Protein AF-A0A7C5P2I5-F1 (afdb_monomer_lite)

Secondary structure (DSSP, 8-state):
------------------HHHHHHHHHHHTT--HHHHHHHHHHHHHHHHHHHS-GGGHHHHHHHSGGG-SHHHHHHHHHHHHH---HHHHHHHHHHHHHHHHHSHHHHHHHHHHHHHHHHHHHHHHHHHH---HHHHHHHHHT--SHHHHHHHHHHHGGG-SHHHHHHHHHHHHT--HHHHHHHHHHHHHHHHHHHHHHHHHHHHHHHHHHHHHHHHH-SSHHHHHHHHGGG--HHHHHHHHHHHHHHHHTT-HHHHHHHHHHHHHHHHHHHHHS-HHHHHHHHHHT-SSHHHHHHHHHH-GGG--HHHHHHHHHHHHHHHHTT-HHHHHHHHHHHHHHHHHHHHHHHHS---

Foldseek 3Di:
DDDDDDDDDDDDDDPDDDVVSVVQVVVVVVVQHPVNVVLLVVLVVLLVVLLPDDPVCLLVSLVVCLVSPAPSSLVSLVVVLVVDPDPVSSVVSVVSVVVSLVRHPRNVVVVVLVVLLVVLVVQVVVCVVVPDDLVSLLVQLVPQPDLSNLLSSCVVCLVSCDPVSLVVLVVVLVPDDDPSNVVSVVSSVSSVVSSVVVVVVVVVLLVLLVVLVVCCLVPPDNLVSCVVCVVVDDPSSVVVLVVVLVVCVVVVVVSSNVSSVVNVVSNVVVVLVPDDLLVNLLCVLLPDPDLVVSLVSLLVCLVSLDPSNLVVLQVVLVVCVVVVNNVSSVSSVVSSVSSVVSNVVVVVPDPDD

Sequence (353 aa):
MRAEVRKGYLFQPQSVLTLQGLIERVLETEGISKEDIESQREKMRLFEEFLSIPDEHLKPFVDEHDEQLDATFFQLASLALQSTRDPKAREAAASRLERAIEWSTFGQRLKAQEQELKAATESLQALSEKGLTREGLLELFLQAPNHERVVALVNLTRPALDYLFFQQLSERIDAAAGEEKQRLETLRGQILEVTQEIDRMQQARAAQAAALLRSLLEAPDLDEALRQAMPLIDDLFLGTLQANLQVAEERGNGEALERLRQIDQRLRAILRDSLPPGLRFVQQILEQEDPQAAEEILRAEPERIDDEVLNSLMATAQRLEDSGDKESAQRVRDLYKLALKLSMGAKMGQPKS

Structure (mmCIF, N/CA/C/O backbone):
data_AF-A0A7C5P2I5-F1
#
_entry.id   AF-A0A7C5P2I5-F1
#
loop_
_atom_site.group_PDB
_atom_site.id
_atom_site.type_symbol
_atom_site.label_atom_id
_atom_site.label_alt_id
_atom_site.label_comp_id
_atom_site.label_asym_id
_atom_site.label_entity_id
_atom_site.label_seq_id
_atom_site.pdbx_PDB_ins_code
_atom_site.Cartn_x
_atom_site.Cartn_y
_atom_site.Cartn_z
_atom_site.occupancy
_atom_site.B_iso_or_equiv
_atom_site.auth_seq_id
_atom_site.auth_comp_id
_atom_site.auth_asym_id
_atom_site.auth_atom_id
_atom_site.pdbx_PDB_model_num
ATOM 1 N N . MET A 1 1 ? -45.843 -52.784 -35.969 1.00 43.00 1 MET A N 1
ATOM 2 C CA . MET A 1 1 ? -44.969 -51.698 -36.457 1.00 43.00 1 MET A CA 1
ATOM 3 C C . MET A 1 1 ? -45.718 -50.386 -36.297 1.00 43.00 1 MET A C 1
ATOM 5 O O . MET A 1 1 ? -46.694 -50.172 -37.001 1.00 43.00 1 MET A O 1
ATOM 9 N N . ARG A 1 2 ? -45.358 -49.581 -35.292 1.00 41.41 2 ARG A N 1
ATOM 10 C CA . ARG A 1 2 ? -45.939 -48.251 -35.057 1.00 41.41 2 ARG A CA 1
ATOM 11 C C . ARG A 1 2 ? -44.884 -47.220 -35.437 1.00 41.41 2 ARG A C 1
ATOM 13 O O . ARG A 1 2 ? -43.758 -47.314 -34.963 1.00 41.41 2 ARG A O 1
ATOM 20 N N . ALA A 1 3 ? -45.259 -46.317 -36.335 1.00 42.59 3 ALA A N 1
ATOM 21 C CA . ALA A 1 3 ? -44.415 -45.246 -36.834 1.00 42.59 3 ALA A CA 1
ATOM 22 C C . ALA A 1 3 ? -44.102 -44.243 -35.713 1.00 42.59 3 ALA A C 1
ATOM 24 O O . ALA A 1 3 ? -45.004 -43.772 -35.019 1.00 42.59 3 ALA A O 1
ATOM 25 N N . GLU A 1 4 ? -42.817 -43.941 -35.548 1.00 45.41 4 GLU A N 1
ATOM 26 C CA . GLU A 1 4 ? -42.308 -42.850 -34.722 1.00 45.41 4 GLU A CA 1
ATOM 27 C C . GLU A 1 4 ? -42.778 -41.501 -35.274 1.00 45.41 4 GLU A C 1
ATOM 29 O O . GLU A 1 4 ? -42.463 -41.128 -36.403 1.00 45.41 4 GLU A O 1
ATOM 34 N N . VAL A 1 5 ? -43.490 -40.740 -34.446 1.00 43.47 5 VAL A N 1
ATOM 35 C CA . VAL A 1 5 ? -43.764 -39.320 -34.677 1.00 43.47 5 VAL A CA 1
ATOM 36 C C . VAL A 1 5 ? -42.763 -38.528 -33.842 1.00 43.47 5 VAL A C 1
ATOM 38 O O . VAL A 1 5 ? -42.894 -38.431 -32.621 1.00 43.47 5 VAL A O 1
ATOM 41 N N . ARG A 1 6 ? -41.741 -37.968 -34.497 1.00 49.59 6 ARG A N 1
ATOM 42 C CA . ARG A 1 6 ? -40.805 -37.022 -33.878 1.00 49.59 6 ARG A CA 1
ATOM 43 C C . ARG A 1 6 ? -41.535 -35.701 -33.631 1.00 49.59 6 ARG A C 1
ATOM 45 O O . ARG A 1 6 ? -41.927 -35.022 -34.576 1.00 49.59 6 ARG A O 1
ATOM 52 N N . LYS A 1 7 ? -41.722 -35.332 -32.362 1.00 47.75 7 LYS A N 1
ATOM 53 C CA . LYS A 1 7 ? -42.185 -33.996 -31.969 1.00 47.75 7 LYS A CA 1
ATOM 54 C C . LYS A 1 7 ? -41.018 -33.018 -32.106 1.00 47.75 7 LYS A C 1
ATOM 56 O O . LYS A 1 7 ? -40.112 -33.017 -31.280 1.00 47.75 7 LYS A O 1
ATOM 61 N N . GLY A 1 8 ? -41.042 -32.209 -33.163 1.00 40.44 8 GLY A N 1
ATOM 62 C CA . GLY A 1 8 ? -40.209 -31.017 -33.272 1.00 40.44 8 GLY A CA 1
ATOM 63 C C . GLY A 1 8 ? -40.672 -29.991 -32.244 1.00 40.44 8 GLY A C 1
ATOM 64 O O . GLY A 1 8 ? -41.728 -29.385 -32.406 1.00 40.44 8 GLY A O 1
ATOM 65 N N . TYR A 1 9 ? -39.900 -29.822 -31.174 1.00 46.50 9 TYR A N 1
ATOM 66 C CA . TYR A 1 9 ? -40.021 -28.645 -30.326 1.00 46.50 9 TYR A CA 1
ATOM 67 C C . TYR A 1 9 ? -39.473 -27.460 -31.119 1.00 46.50 9 TYR A C 1
ATOM 69 O O . TYR A 1 9 ? -38.280 -27.393 -31.413 1.00 46.50 9 TYR A O 1
ATOM 77 N N . LEU A 1 10 ? -40.382 -26.572 -31.527 1.00 45.16 10 LEU A N 1
ATOM 78 C CA . LEU A 1 10 ? -40.052 -25.272 -32.090 1.00 45.16 10 LEU A CA 1
ATOM 79 C C . LEU A 1 10 ? -39.129 -24.531 -31.116 1.00 45.16 10 LEU A C 1
ATOM 81 O O . LEU A 1 10 ? -39.545 -24.156 -30.022 1.00 45.16 10 LEU A O 1
ATOM 85 N N . PHE A 1 11 ? -37.896 -24.283 -31.548 1.00 43.84 11 PHE A N 1
ATOM 86 C CA . PHE A 1 11 ? -37.082 -23.203 -31.015 1.00 43.84 11 PHE A CA 1
ATOM 87 C C . PHE A 1 11 ? -37.790 -21.887 -31.348 1.00 43.84 11 PHE A C 1
ATOM 89 O O . PHE A 1 11 ? -37.860 -21.490 -32.510 1.00 43.84 11 PHE A O 1
ATOM 96 N N . GLN A 1 12 ? -38.342 -21.224 -30.333 1.00 39.41 12 GLN A N 1
ATOM 97 C CA . GLN A 1 12 ? -38.638 -19.800 -30.425 1.00 39.41 12 GLN A CA 1
ATOM 98 C C . GLN A 1 12 ? -37.292 -19.062 -30.392 1.00 39.41 12 GLN A C 1
ATOM 100 O O . GLN A 1 12 ? -36.570 -19.198 -29.402 1.00 39.41 12 GLN A O 1
ATOM 105 N N . PRO A 1 13 ? -36.904 -18.317 -31.439 1.00 38.50 13 PRO A N 1
ATOM 106 C CA . PRO A 1 13 ? -35.704 -17.502 -31.370 1.00 38.50 13 PRO A CA 1
ATOM 107 C C . PRO A 1 13 ? -35.957 -16.376 -30.365 1.00 38.50 13 PRO A C 1
ATOM 109 O O . PRO A 1 13 ? -36.788 -15.499 -30.604 1.00 38.50 13 PRO A O 1
ATOM 112 N N . GLN A 1 14 ? -35.262 -16.403 -29.226 1.00 38.09 14 GLN A N 1
ATOM 113 C CA . GLN A 1 14 ? -35.172 -15.219 -28.383 1.00 38.09 14 GLN A CA 1
ATOM 114 C C . GLN A 1 14 ? -34.444 -14.139 -29.185 1.00 38.09 14 GLN A C 1
ATOM 116 O O . GLN A 1 14 ? -33.288 -14.302 -29.574 1.00 38.09 14 GLN A O 1
ATOM 121 N N . SER A 1 15 ? -35.144 -13.045 -29.472 1.00 46.94 15 SER A N 1
ATOM 122 C CA . SER A 1 15 ? -34.560 -11.834 -30.030 1.00 46.94 15 SER A CA 1
ATOM 123 C C . SER A 1 15 ? -33.671 -11.187 -28.968 1.00 46.94 15 SER A C 1
ATOM 125 O O . SER A 1 15 ? -34.135 -10.373 -28.174 1.00 46.94 15 SER A O 1
ATOM 127 N N . VAL A 1 16 ? -32.401 -11.568 -28.911 1.00 41.62 16 VAL A N 1
ATOM 128 C CA . VAL A 1 16 ? -31.431 -10.929 -28.015 1.00 41.62 16 VAL A CA 1
ATOM 129 C C . VAL A 1 16 ? -30.160 -10.699 -28.799 1.00 41.62 16 VAL A C 1
ATOM 131 O O . VAL A 1 16 ? -29.316 -11.577 -28.880 1.00 41.62 16 VAL A O 1
ATOM 134 N N . LEU A 1 17 ? -30.087 -9.538 -29.441 1.00 41.38 17 LEU A N 1
ATOM 135 C CA . LEU A 1 17 ? -28.873 -8.941 -29.999 1.00 41.38 17 LEU A CA 1
ATOM 136 C C . LEU A 1 17 ? -29.181 -7.461 -30.273 1.00 41.38 17 LEU A C 1
ATOM 138 O O . LEU A 1 17 ? -29.177 -6.987 -31.405 1.00 41.38 17 LEU A O 1
ATOM 142 N N . THR A 1 18 ? -29.525 -6.725 -29.214 1.00 56.69 18 THR A N 1
ATOM 143 C CA . THR A 1 18 ? -29.326 -5.272 -29.229 1.00 56.69 18 THR A CA 1
ATOM 144 C C . THR A 1 18 ? -27.835 -5.014 -29.003 1.00 56.69 18 THR A C 1
ATOM 146 O O . THR A 1 18 ? -27.168 -5.788 -28.315 1.00 56.69 18 THR A O 1
ATOM 149 N N . LEU A 1 19 ? -27.293 -3.934 -29.573 1.00 47.72 19 LEU A N 1
ATOM 150 C CA . LEU A 1 19 ? -25.885 -3.545 -29.386 1.00 47.72 19 LEU A CA 1
ATOM 151 C C . LEU A 1 19 ? -25.515 -3.440 -27.890 1.00 47.72 19 LEU A C 1
ATOM 153 O O . LEU A 1 19 ? -24.403 -3.759 -27.488 1.00 47.72 19 LEU A O 1
ATOM 157 N N . GLN A 1 20 ? -26.496 -3.070 -27.066 1.00 45.62 20 GLN A N 1
ATOM 158 C CA . GLN A 1 20 ? -26.394 -2.984 -25.615 1.00 45.62 20 GLN A CA 1
ATOM 159 C C . GLN A 1 20 ? -26.183 -4.358 -24.950 1.00 45.62 20 GLN A C 1
ATOM 161 O O . GLN A 1 20 ? -25.278 -4.495 -24.135 1.00 45.62 20 GLN A O 1
ATOM 166 N N . GLY A 1 21 ? -26.896 -5.404 -25.388 1.00 48.56 21 GLY A N 1
ATOM 167 C CA . GLY A 1 21 ? -26.711 -6.773 -24.883 1.00 48.56 21 GLY A CA 1
ATOM 168 C C . GLY A 1 21 ? -25.378 -7.426 -25.278 1.00 48.56 21 GLY A C 1
ATOM 169 O O . GLY A 1 21 ? -24.937 -8.367 -24.621 1.00 48.56 21 GLY A O 1
ATOM 170 N N . LEU A 1 22 ? -24.721 -6.934 -26.336 1.00 51.97 22 LEU A N 1
ATOM 171 C CA . LEU A 1 22 ? -23.367 -7.356 -26.717 1.00 51.97 22 LEU A CA 1
ATOM 172 C C . LEU A 1 22 ? -22.294 -6.727 -25.825 1.00 51.97 22 LEU A C 1
ATOM 174 O O . LEU A 1 22 ? -21.389 -7.432 -25.394 1.00 51.97 22 LEU A O 1
ATOM 178 N N . ILE A 1 23 ? -22.415 -5.430 -25.527 1.00 54.94 23 ILE A N 1
ATOM 179 C CA . ILE A 1 23 ? -21.503 -4.710 -24.623 1.00 54.94 23 ILE A CA 1
ATOM 180 C C . ILE A 1 23 ? -21.586 -5.303 -23.212 1.00 54.94 23 ILE A C 1
ATOM 182 O O . ILE A 1 23 ? -20.568 -5.589 -22.596 1.00 54.94 23 ILE A O 1
ATOM 186 N N . GLU A 1 24 ? -22.803 -5.573 -22.744 1.00 52.38 24 GLU A N 1
ATOM 187 C CA . GLU A 1 24 ? -23.067 -6.214 -21.454 1.00 52.38 24 GLU A CA 1
ATOM 188 C C . GLU A 1 24 ? -22.355 -7.564 -21.299 1.00 52.38 24 GLU A C 1
ATOM 190 O O . GLU A 1 24 ? -21.766 -7.843 -20.261 1.00 52.38 24 GLU A O 1
ATOM 195 N N . ARG A 1 25 ? -22.353 -8.387 -22.351 1.00 52.62 25 ARG A N 1
ATOM 196 C CA . ARG A 1 25 ? -21.773 -9.733 -22.304 1.00 52.62 25 ARG A CA 1
ATOM 197 C C . ARG A 1 25 ? -20.244 -9.737 -22.357 1.00 52.62 25 ARG A C 1
ATOM 199 O O . ARG A 1 25 ? -19.641 -10.681 -21.863 1.00 52.62 25 ARG A O 1
ATOM 206 N N . VAL A 1 26 ? -19.640 -8.701 -22.946 1.00 55.09 26 VAL A N 1
ATOM 207 C CA . VAL A 1 26 ? -18.182 -8.478 -22.946 1.00 55.09 26 VAL A CA 1
ATOM 208 C C . VAL A 1 26 ? -17.710 -7.994 -21.571 1.00 55.09 26 VAL A C 1
ATOM 210 O O . VAL A 1 26 ? -16.698 -8.475 -21.068 1.00 55.09 26 VAL A O 1
ATOM 213 N N . LEU A 1 27 ? -18.475 -7.114 -20.923 1.00 51.56 27 LEU A N 1
ATOM 214 C CA . LEU A 1 27 ? -18.144 -6.585 -19.596 1.00 51.56 27 LEU A CA 1
ATOM 215 C C . LEU A 1 27 ? -18.337 -7.635 -18.485 1.00 51.56 27 LEU A C 1
ATOM 217 O O . LEU A 1 27 ? -17.504 -7.730 -17.586 1.00 51.56 27 LEU A O 1
ATOM 221 N N . GLU A 1 28 ? -19.345 -8.511 -18.603 1.00 52.81 28 GLU A N 1
ATOM 222 C CA . GLU A 1 28 ? -19.518 -9.673 -17.713 1.00 52.81 28 GLU A CA 1
ATOM 223 C C . GLU A 1 28 ? -18.329 -10.650 -17.797 1.00 52.81 28 GLU A C 1
ATOM 225 O O . GLU A 1 28 ? -17.911 -11.204 -16.780 1.00 52.81 28 GLU A O 1
ATOM 230 N N . THR A 1 29 ? -17.739 -10.845 -18.985 1.00 52.16 29 THR A N 1
ATOM 231 C CA . THR A 1 29 ? -16.517 -11.658 -19.147 1.00 52.16 29 THR A CA 1
ATOM 232 C C . THR A 1 29 ? -15.261 -11.016 -18.553 1.00 52.16 29 THR A C 1
ATOM 234 O O . THR A 1 29 ? -14.304 -11.734 -18.273 1.00 52.16 29 THR A O 1
ATOM 237 N N . GLU A 1 30 ? -15.274 -9.706 -18.309 1.00 50.69 30 GLU A N 1
ATOM 238 C CA . GLU A 1 30 ? -14.219 -8.960 -17.606 1.00 50.69 30 GLU A CA 1
ATOM 239 C C . GLU A 1 30 ? -14.512 -8.811 -16.098 1.00 50.69 30 GLU A C 1
ATOM 241 O O . GLU A 1 30 ? -13.748 -8.177 -15.372 1.00 50.69 30 GLU A O 1
ATOM 246 N N . GLY A 1 31 ? -15.591 -9.437 -15.606 1.00 52.75 31 GLY A N 1
ATOM 247 C CA . GLY A 1 31 ? -15.967 -9.450 -14.190 1.00 52.75 31 GLY A CA 1
ATOM 248 C C . GLY A 1 31 ? -16.761 -8.228 -13.719 1.00 52.75 31 GLY A C 1
ATOM 249 O O . GLY A 1 31 ? -16.934 -8.067 -12.515 1.00 52.75 31 GLY A O 1
ATOM 250 N N . ILE A 1 32 ? -17.255 -7.385 -14.633 1.00 59.78 32 ILE A N 1
ATOM 251 C CA . ILE A 1 32 ? -18.064 -6.197 -14.322 1.00 59.78 32 ILE A CA 1
ATOM 252 C C . ILE A 1 32 ? -19.542 -6.546 -14.540 1.00 59.78 32 ILE A C 1
ATOM 254 O O . ILE A 1 32 ? -19.946 -6.868 -15.661 1.00 59.78 32 ILE A O 1
ATOM 258 N N . SER A 1 33 ? -20.368 -6.502 -13.490 1.00 72.19 33 SER A N 1
ATOM 259 C CA . SER A 1 33 ? -21.790 -6.836 -13.618 1.00 72.19 33 SER A CA 1
ATOM 260 C C . SER A 1 33 ? -22.604 -5.674 -14.208 1.00 72.19 33 SER A C 1
ATOM 262 O O . SER A 1 33 ? -22.201 -4.509 -14.175 1.00 72.19 33 SER A O 1
ATOM 264 N N . LYS A 1 34 ? -23.798 -5.972 -14.739 1.00 69.44 34 LYS A N 1
ATOM 265 C CA . LYS A 1 34 ? -24.743 -4.937 -15.204 1.00 69.44 34 LYS A CA 1
ATOM 266 C C . LYS A 1 34 ? -25.132 -3.958 -14.100 1.00 69.44 34 LYS A C 1
ATOM 268 O O . LYS A 1 34 ? -25.268 -2.768 -14.368 1.00 69.44 34 LYS A O 1
ATOM 273 N N . GLU A 1 35 ? -25.282 -4.470 -12.884 1.00 73.12 35 GLU A N 1
ATOM 274 C CA . GLU A 1 35 ? -25.618 -3.690 -11.696 1.00 73.12 35 GLU A CA 1
ATOM 275 C C . GLU A 1 35 ? -24.500 -2.690 -11.366 1.00 73.12 35 GLU A C 1
ATOM 277 O O . GLU A 1 35 ? -24.775 -1.521 -11.099 1.00 73.12 35 GLU A O 1
ATOM 282 N N . ASP A 1 36 ? -23.235 -3.096 -11.522 1.00 72.62 36 ASP A N 1
ATOM 283 C CA . ASP A 1 36 ? -22.080 -2.212 -11.318 1.00 72.62 36 ASP A CA 1
ATOM 284 C C . ASP A 1 36 ? -22.053 -1.071 -12.343 1.00 72.62 36 ASP A C 1
ATOM 286 O O . ASP A 1 36 ? -21.780 0.080 -12.002 1.00 72.62 36 ASP A O 1
ATOM 290 N N . ILE A 1 37 ? -22.381 -1.362 -13.604 1.00 75.38 37 ILE A N 1
ATOM 291 C CA . ILE A 1 37 ? -22.434 -0.353 -14.672 1.00 75.38 37 ILE A CA 1
ATOM 292 C C . ILE A 1 37 ? -23.569 0.645 -14.425 1.00 75.38 37 ILE A C 1
ATOM 294 O O . ILE A 1 37 ? -23.399 1.846 -14.648 1.00 75.38 37 ILE A O 1
ATOM 298 N N . GLU A 1 38 ? -24.741 0.168 -14.008 1.00 82.44 38 GLU A N 1
ATOM 299 C CA . GLU A 1 38 ? -25.882 1.031 -13.696 1.00 82.44 38 GLU A CA 1
ATOM 300 C C . GLU A 1 38 ? -25.586 1.926 -12.489 1.00 82.44 38 GLU A C 1
ATOM 302 O O . GLU A 1 38 ? -25.742 3.143 -12.599 1.00 82.44 38 GLU A O 1
ATOM 307 N N . SER A 1 39 ? -25.023 1.365 -11.417 1.00 83.56 39 SER A N 1
ATOM 308 C CA . SER A 1 39 ? -24.575 2.114 -10.236 1.00 83.56 39 SER A CA 1
ATOM 309 C C . SER A 1 39 ? -23.548 3.200 -10.587 1.00 83.56 39 SER A C 1
ATOM 311 O O . SER A 1 39 ? -23.684 4.360 -10.189 1.00 83.56 39 SER A O 1
ATOM 313 N N . GLN A 1 40 ? -22.549 2.882 -11.419 1.00 81.69 40 GLN A N 1
ATOM 314 C CA . GLN A 1 40 ? -21.571 3.874 -11.882 1.00 81.69 40 GLN A CA 1
ATOM 315 C C . GLN A 1 40 ? -22.219 4.989 -12.718 1.00 81.69 40 GLN A C 1
ATOM 317 O O . GLN A 1 40 ? -21.859 6.159 -12.573 1.00 81.69 40 GLN A O 1
ATOM 322 N N . ARG A 1 41 ? -23.198 4.666 -13.576 1.00 86.81 41 ARG A N 1
ATOM 323 C CA . ARG A 1 41 ? -23.935 5.673 -14.363 1.00 86.81 41 ARG A CA 1
ATOM 324 C C . ARG A 1 41 ? -24.764 6.597 -13.481 1.00 86.81 41 ARG A C 1
ATOM 326 O O . ARG A 1 41 ? -24.823 7.791 -13.761 1.00 86.81 41 ARG A O 1
ATOM 333 N N . GLU A 1 42 ? -25.407 6.067 -12.447 1.00 91.12 42 GLU A N 1
ATOM 334 C CA . GLU A 1 42 ? -26.166 6.870 -11.485 1.00 91.12 42 GLU A CA 1
ATOM 335 C C . GLU A 1 42 ? -25.256 7.845 -10.739 1.00 91.12 42 GLU A C 1
ATOM 337 O O . GLU A 1 42 ? -25.549 9.039 -10.700 1.00 91.12 42 GLU A O 1
ATOM 342 N N . LYS A 1 43 ? -24.095 7.382 -10.266 1.00 90.31 43 LYS A N 1
ATOM 343 C CA . LYS A 1 43 ? -23.089 8.237 -9.614 1.00 90.31 43 LYS A CA 1
ATOM 344 C C . LYS A 1 43 ? -22.547 9.327 -10.537 1.00 90.31 43 LYS A C 1
ATOM 346 O O . LYS A 1 43 ? -22.345 10.455 -10.097 1.00 90.31 43 LYS A O 1
ATOM 351 N N . MET A 1 44 ? -22.364 9.029 -11.825 1.00 89.94 44 MET A N 1
ATOM 352 C CA . MET A 1 44 ? -21.971 10.041 -12.811 1.00 89.94 44 MET A CA 1
ATOM 353 C C . MET A 1 44 ? -23.053 11.103 -13.031 1.00 89.94 44 MET A C 1
ATOM 355 O O . MET A 1 44 ? -22.726 12.283 -13.109 1.00 89.94 44 MET A O 1
ATOM 359 N N . ARG A 1 45 ? -24.336 10.719 -13.077 1.00 93.00 45 ARG A N 1
ATOM 360 C CA . ARG A 1 45 ? -25.444 11.689 -13.155 1.00 93.00 45 ARG A CA 1
ATOM 361 C C . ARG A 1 45 ? -25.519 12.558 -11.904 1.00 93.00 45 ARG A C 1
ATOM 363 O O . ARG A 1 45 ? -25.666 13.768 -12.022 1.00 93.00 45 ARG A O 1
ATOM 370 N N . LEU A 1 46 ? -25.358 11.950 -10.727 1.00 93.94 46 LEU A N 1
ATOM 371 C CA . LEU A 1 46 ? -25.297 12.673 -9.458 1.00 93.94 46 LEU A CA 1
ATOM 372 C C . LEU A 1 46 ? -24.153 13.696 -9.460 1.00 93.94 46 LEU A C 1
ATOM 374 O O . LEU A 1 46 ? -24.325 14.822 -9.003 1.00 93.94 46 LEU A O 1
ATOM 378 N N . PHE A 1 47 ? -22.994 13.332 -10.015 1.00 93.44 47 PHE A N 1
ATOM 379 C CA . PHE A 1 47 ? -21.860 14.243 -10.146 1.00 93.44 47 PHE A CA 1
ATOM 380 C C . PHE A 1 47 ? -22.151 15.404 -11.110 1.00 93.44 47 PHE A C 1
ATOM 382 O O . PHE A 1 47 ? -21.830 16.549 -10.799 1.00 93.44 47 PHE A O 1
ATOM 389 N N . GLU A 1 48 ? -22.791 15.150 -12.253 1.00 91.06 48 GLU A N 1
ATOM 390 C CA . GLU A 1 48 ? -23.216 16.213 -13.177 1.00 91.06 48 GLU A CA 1
ATOM 391 C C . GLU A 1 48 ? -24.195 17.191 -12.510 1.00 91.06 48 GLU A C 1
ATOM 393 O O . GLU A 1 48 ? -24.036 18.410 -12.626 1.00 91.06 48 GLU A O 1
ATOM 398 N N . GLU A 1 49 ? -25.166 16.668 -11.759 1.00 93.31 49 GLU A N 1
ATOM 399 C CA . GLU A 1 49 ? -26.114 17.473 -10.992 1.00 93.31 49 GLU A CA 1
ATOM 400 C C . GLU A 1 49 ? -25.396 18.315 -9.929 1.00 93.31 49 GLU A C 1
ATOM 402 O O . GLU A 1 49 ? -25.541 19.541 -9.915 1.00 93.31 49 GLU A O 1
ATOM 407 N N . PHE A 1 50 ? -24.516 17.693 -9.141 1.00 93.88 50 PHE A N 1
ATOM 408 C CA . PHE A 1 50 ? -23.661 18.338 -8.141 1.00 93.88 50 PHE A CA 1
ATOM 409 C C . PHE A 1 50 ? -22.820 19.501 -8.707 1.00 93.88 50 PHE A C 1
ATOM 411 O O . PHE A 1 50 ? -22.606 20.525 -8.047 1.00 93.88 50 PHE A O 1
ATOM 418 N N . LEU A 1 51 ? -22.345 19.390 -9.950 1.00 91.75 51 LEU A N 1
ATOM 419 C CA . LEU A 1 51 ? -21.622 20.479 -10.615 1.00 91.75 51 LEU A CA 1
ATOM 420 C C . LEU A 1 51 ? -22.537 21.608 -11.101 1.00 91.75 51 LEU A C 1
ATOM 422 O O . LEU A 1 51 ? -22.087 22.748 -11.216 1.00 91.75 51 LEU A O 1
ATOM 426 N N . SER A 1 52 ? -23.804 21.313 -11.384 1.00 90.44 52 SER A N 1
ATOM 427 C CA . SER A 1 52 ? -24.756 22.272 -11.952 1.00 90.44 52 SER A CA 1
ATOM 428 C C . SER A 1 52 ? -25.490 23.119 -10.907 1.00 90.44 52 SER A C 1
ATOM 430 O O . SER A 1 52 ? -25.922 24.232 -11.219 1.00 90.44 52 SER A O 1
ATOM 432 N N . ILE A 1 53 ? -25.611 22.635 -9.665 1.00 93.25 53 ILE A N 1
ATOM 433 C CA . ILE A 1 53 ? -26.349 23.348 -8.616 1.00 93.25 53 ILE A CA 1
ATOM 434 C C . ILE A 1 53 ? -25.638 24.641 -8.173 1.00 93.25 53 ILE A C 1
ATOM 436 O O . ILE A 1 53 ? -24.404 24.716 -8.187 1.00 93.25 53 ILE A O 1
ATOM 440 N N . PRO A 1 54 ? -26.376 25.681 -7.749 1.00 91.50 54 PRO A N 1
ATOM 441 C CA . PRO A 1 54 ? -25.790 26.865 -7.123 1.00 91.50 54 PRO A CA 1
ATOM 442 C C . PRO A 1 54 ? -25.039 26.535 -5.822 1.00 91.50 54 PRO A C 1
ATOM 444 O O . PRO A 1 54 ? -25.424 25.631 -5.086 1.00 91.50 54 PRO A O 1
ATOM 447 N N . ASP A 1 55 ? -23.995 27.306 -5.500 1.00 89.94 55 ASP A N 1
ATOM 448 C CA . ASP A 1 55 ? -23.153 27.091 -4.306 1.00 89.94 55 ASP A CA 1
ATOM 449 C C . ASP A 1 55 ? -23.944 27.094 -2.984 1.00 89.94 55 ASP A C 1
ATOM 451 O O . ASP A 1 55 ? -23.612 26.358 -2.057 1.00 89.94 55 ASP A O 1
ATOM 455 N N . GLU A 1 56 ? -25.014 27.885 -2.909 1.00 92.44 56 GLU A N 1
ATOM 456 C CA . GLU A 1 56 ? -25.921 27.963 -1.754 1.00 92.44 56 GLU A CA 1
ATOM 457 C C . GLU A 1 56 ? -26.705 26.665 -1.497 1.00 92.44 56 GLU A C 1
ATOM 459 O O . GLU A 1 56 ? -27.109 26.403 -0.365 1.00 92.44 56 GLU A O 1
ATOM 464 N N . HIS A 1 57 ? -26.862 25.823 -2.521 1.00 94.62 57 HIS A N 1
ATOM 465 C CA . HIS A 1 57 ? -27.532 24.526 -2.430 1.00 94.62 57 HIS A CA 1
ATOM 466 C C . HIS A 1 57 ? -26.561 23.353 -2.259 1.00 94.62 57 HIS A C 1
ATOM 468 O O . HIS A 1 57 ? -27.005 22.225 -2.062 1.00 94.62 57 HIS A O 1
ATOM 474 N N . LEU A 1 58 ? -25.248 23.604 -2.262 1.00 93.19 58 LEU A N 1
ATOM 475 C CA . LEU A 1 58 ? -24.237 22.549 -2.208 1.00 93.19 58 LEU A CA 1
ATOM 476 C C . LEU A 1 58 ? -24.299 21.737 -0.906 1.00 93.19 58 LEU A C 1
ATOM 478 O O . LEU A 1 58 ? -24.243 20.514 -0.945 1.00 93.19 58 LEU A O 1
ATOM 482 N N . LYS A 1 59 ? -24.437 22.402 0.249 1.00 94.38 59 LYS A N 1
ATOM 483 C CA . LYS A 1 59 ? -24.517 21.716 1.551 1.00 94.38 59 LYS A CA 1
ATOM 484 C C . LYS A 1 59 ? -25.811 20.899 1.700 1.00 94.38 59 LYS A C 1
ATOM 486 O O . LYS A 1 59 ? -25.687 19.722 2.023 1.00 94.38 59 LYS A O 1
ATOM 491 N N . PRO A 1 60 ? -27.013 21.454 1.429 1.00 96.19 60 PRO A N 1
ATOM 492 C CA . PRO A 1 60 ? -28.244 20.664 1.412 1.00 96.19 60 PRO A CA 1
ATOM 493 C C . PRO A 1 60 ? -28.179 19.450 0.481 1.00 96.19 60 PRO A C 1
ATOM 495 O O . PRO A 1 60 ? -28.615 18.376 0.870 1.00 96.19 60 PRO A O 1
ATOM 498 N N . PHE A 1 61 ? -27.586 19.603 -0.707 1.00 96.12 61 PHE A N 1
ATOM 499 C CA . PHE A 1 61 ? -27.418 18.498 -1.650 1.00 96.12 61 PHE A CA 1
ATOM 500 C C . PHE A 1 61 ? -26.524 17.390 -1.083 1.00 96.12 61 PHE A C 1
ATOM 502 O O . PHE A 1 61 ? -26.853 16.214 -1.188 1.00 96.12 61 PHE A O 1
ATOM 509 N N . VAL A 1 62 ? -25.405 17.753 -0.446 1.00 96.00 62 VAL A N 1
ATOM 510 C CA . VAL A 1 62 ? -24.527 16.774 0.213 1.00 96.00 62 VAL A CA 1
ATOM 511 C C . VAL A 1 62 ? -25.258 16.036 1.332 1.00 96.00 62 VAL A C 1
ATOM 513 O O . VAL A 1 62 ? -25.092 14.830 1.453 1.00 96.00 62 VAL A O 1
ATOM 516 N N . ASP A 1 63 ? -26.093 16.731 2.104 1.00 95.12 63 ASP A N 1
ATOM 517 C CA . ASP A 1 63 ? -26.866 16.116 3.188 1.00 95.12 63 ASP A CA 1
ATOM 518 C C . ASP A 1 63 ? -27.962 15.173 2.672 1.00 95.12 63 ASP A C 1
ATOM 520 O O . ASP A 1 63 ? -28.208 14.130 3.271 1.00 95.12 63 ASP A O 1
ATOM 524 N N . GLU A 1 64 ? -28.615 15.523 1.562 1.00 96.69 64 GLU A N 1
ATOM 525 C CA . GLU A 1 64 ? -29.657 14.701 0.935 1.00 96.69 64 GLU A CA 1
ATOM 526 C C . GLU A 1 64 ? -29.086 13.435 0.281 1.00 96.69 64 GLU A C 1
ATOM 528 O O . GLU A 1 64 ? -29.695 12.368 0.354 1.00 96.69 64 GLU A O 1
ATOM 533 N N . HIS A 1 65 ? -27.899 13.541 -0.319 1.00 95.44 65 HIS A N 1
ATOM 534 C CA . HIS A 1 65 ? -27.260 12.463 -1.074 1.00 95.44 65 HIS A CA 1
ATOM 535 C C . HIS A 1 65 ? -26.106 11.782 -0.326 1.00 95.44 65 HIS A C 1
ATOM 537 O O . HIS A 1 65 ? -25.331 11.053 -0.941 1.00 95.44 65 HIS A O 1
ATOM 543 N N . ASP A 1 66 ? -25.983 11.982 0.987 1.00 95.06 66 ASP A N 1
ATOM 544 C CA . ASP A 1 66 ? -24.816 11.569 1.778 1.00 95.06 66 ASP A CA 1
ATOM 545 C C . ASP A 1 66 ? -24.455 10.078 1.623 1.00 95.06 66 ASP A C 1
ATOM 547 O O . ASP A 1 66 ? -23.286 9.727 1.470 1.00 95.06 66 ASP A O 1
ATOM 551 N N . GLU A 1 67 ? -25.456 9.193 1.565 1.00 93.25 67 GLU A N 1
ATOM 552 C CA . GLU A 1 67 ? -25.251 7.749 1.365 1.00 93.25 67 GLU A CA 1
ATOM 553 C C . GLU A 1 67 ? -24.677 7.400 -0.020 1.00 93.25 67 GLU A C 1
ATOM 555 O O . GLU A 1 67 ? -23.992 6.390 -0.175 1.00 93.25 67 GLU A O 1
ATOM 560 N N . GLN A 1 68 ? -24.942 8.233 -1.030 1.00 92.31 68 GLN A N 1
ATOM 561 C CA . GLN A 1 68 ? -24.471 8.050 -2.406 1.00 92.31 68 GLN A CA 1
ATOM 562 C C . GLN A 1 68 ? -23.066 8.637 -2.622 1.00 92.31 68 GLN A C 1
ATOM 564 O O . GLN A 1 68 ? -22.384 8.265 -3.582 1.00 92.31 68 GLN A O 1
ATOM 569 N N . LEU A 1 69 ? -22.614 9.524 -1.728 1.00 93.56 69 LEU A N 1
ATOM 570 C CA . LEU A 1 69 ? -21.286 10.142 -1.737 1.00 93.56 69 LEU A CA 1
ATOM 571 C C . LEU A 1 69 ? -20.238 9.211 -1.112 1.00 93.56 69 LEU A C 1
ATOM 573 O O . LEU A 1 69 ? -19.619 9.515 -0.096 1.00 93.56 69 LEU A O 1
ATOM 577 N N . ASP A 1 70 ? -20.041 8.048 -1.726 1.00 91.19 70 ASP A N 1
ATOM 578 C CA . ASP A 1 70 ? -19.088 7.034 -1.278 1.00 91.19 70 ASP A CA 1
ATOM 579 C C . ASP A 1 70 ? -17.750 7.070 -2.044 1.00 91.19 70 ASP A C 1
ATOM 581 O O . ASP A 1 70 ? -17.513 7.900 -2.926 1.00 91.19 70 ASP A O 1
ATOM 585 N N . ALA A 1 71 ? -16.854 6.129 -1.723 1.00 86.19 71 ALA A N 1
ATOM 586 C CA . ALA A 1 71 ? -15.540 6.020 -2.358 1.00 86.19 71 ALA A CA 1
ATOM 587 C C . ALA A 1 71 ? -15.617 5.947 -3.892 1.00 86.19 71 ALA A C 1
ATOM 589 O O . ALA A 1 71 ? -14.797 6.550 -4.583 1.00 86.19 71 ALA A O 1
ATOM 590 N N . THR A 1 72 ? -16.616 5.242 -4.433 1.00 85.50 72 THR A N 1
ATOM 591 C CA . THR A 1 72 ? -16.768 5.091 -5.885 1.00 85.50 72 THR A CA 1
ATOM 592 C C . THR A 1 72 ? -17.211 6.406 -6.518 1.00 85.50 72 THR A C 1
ATOM 594 O O . THR A 1 72 ? -16.693 6.769 -7.571 1.00 85.50 72 THR A O 1
ATOM 597 N N . PHE A 1 73 ? -18.123 7.148 -5.879 1.00 93.75 73 PHE A N 1
ATOM 598 C CA . PHE A 1 73 ? -18.525 8.473 -6.357 1.00 93.75 73 PHE A CA 1
ATOM 599 C C . PHE A 1 73 ? -17.314 9.408 -6.470 1.00 93.75 73 PHE A C 1
ATOM 601 O O . PHE A 1 73 ? -17.054 9.954 -7.544 1.00 93.75 73 PHE A O 1
ATOM 608 N N . PHE A 1 74 ? -16.524 9.541 -5.399 1.00 91.44 74 PHE A N 1
ATOM 609 C CA . PHE A 1 74 ? -15.364 10.438 -5.394 1.00 91.44 74 PHE A CA 1
ATOM 610 C C . PHE A 1 74 ? -14.259 9.989 -6.361 1.00 91.44 74 PHE A C 1
ATOM 612 O O . PHE A 1 74 ? -13.610 10.832 -6.985 1.00 91.44 74 PHE A O 1
ATOM 619 N N . GLN A 1 75 ? -14.070 8.679 -6.553 1.00 84.94 75 GLN A N 1
ATOM 620 C CA . GLN A 1 75 ? -13.129 8.149 -7.541 1.00 84.94 75 GLN A CA 1
ATOM 621 C C . GLN A 1 75 ? -13.548 8.509 -8.975 1.00 84.94 75 GLN A C 1
ATOM 623 O O . GLN A 1 75 ? -12.731 9.017 -9.747 1.00 84.94 75 GLN A O 1
ATOM 628 N N . LEU A 1 76 ? -14.818 8.290 -9.325 1.00 85.19 76 LEU A N 1
ATOM 629 C CA . LEU A 1 76 ? -15.359 8.635 -10.643 1.00 85.19 76 LEU A CA 1
ATOM 630 C C . LEU A 1 76 ? -15.321 10.147 -10.893 1.00 85.19 76 LEU A C 1
ATOM 632 O O . LEU A 1 76 ? -14.902 10.587 -11.965 1.00 85.19 76 LEU A O 1
ATOM 636 N N . ALA A 1 77 ? -15.674 10.945 -9.885 1.00 89.81 77 ALA A N 1
ATOM 637 C CA . ALA A 1 77 ? -15.592 12.399 -9.946 1.00 89.81 77 ALA A CA 1
ATOM 638 C C . ALA A 1 77 ? -14.150 12.878 -10.200 1.00 89.81 77 ALA A C 1
ATOM 640 O O . ALA A 1 77 ? -13.919 13.741 -11.048 1.00 89.81 77 ALA A O 1
ATOM 641 N N . SER A 1 78 ? -13.157 12.275 -9.537 1.00 85.00 78 SER A N 1
ATOM 642 C CA . SER A 1 78 ? -11.736 12.587 -9.748 1.00 85.00 78 SER A CA 1
ATOM 643 C C . SER A 1 78 ? -11.272 12.264 -11.176 1.00 85.00 78 SER A C 1
ATOM 645 O O . SER A 1 78 ? -10.633 13.092 -11.830 1.00 85.00 78 SER A O 1
ATOM 647 N N . LEU A 1 79 ? -11.666 11.107 -11.717 1.00 83.88 79 LEU A N 1
ATOM 648 C CA . LEU A 1 79 ? -11.394 10.722 -13.111 1.00 83.88 79 LEU A CA 1
ATOM 649 C C . LEU A 1 79 ? -12.020 11.708 -14.117 1.00 83.88 79 LEU A C 1
ATOM 651 O O . LEU A 1 79 ? -11.388 12.106 -15.105 1.00 83.88 79 LEU A O 1
ATOM 655 N N . ALA A 1 80 ? -13.249 12.157 -13.854 1.00 85.75 80 ALA A N 1
ATOM 656 C CA . ALA A 1 80 ? -13.934 13.150 -14.677 1.00 85.75 80 ALA A CA 1
ATOM 657 C C . ALA A 1 80 ? -13.248 14.532 -14.623 1.00 85.75 80 ALA A C 1
ATOM 659 O O . ALA A 1 80 ? -13.087 15.196 -15.654 1.00 85.75 80 ALA A O 1
ATOM 660 N N . LEU A 1 81 ? -12.760 14.949 -13.449 1.00 85.56 81 LEU A N 1
ATOM 661 C CA . LEU A 1 81 ? -11.977 16.180 -13.292 1.00 85.56 81 LEU A CA 1
ATOM 662 C C . LEU A 1 81 ? -10.671 16.148 -14.085 1.00 85.56 81 LEU A C 1
ATOM 664 O O . LEU A 1 81 ? -10.338 17.123 -14.765 1.00 85.56 81 LEU A O 1
ATOM 668 N N . GLN A 1 82 ? -9.948 15.028 -14.044 1.00 79.88 82 GLN A N 1
ATOM 669 C CA . GLN A 1 82 ? -8.718 14.845 -14.821 1.00 79.88 82 GLN A CA 1
ATOM 670 C C . GLN A 1 82 ? -8.976 14.977 -16.330 1.00 79.88 82 GLN A C 1
ATOM 672 O O . GLN A 1 82 ? -8.148 15.525 -17.060 1.00 79.88 82 GLN A O 1
ATOM 677 N N . SER A 1 83 ? -10.159 14.557 -16.784 1.00 81.12 83 SER A N 1
ATOM 678 C CA . SER A 1 83 ? -10.588 14.633 -18.186 1.00 81.12 83 SER A CA 1
ATOM 679 C C . SER A 1 83 ? -11.103 16.020 -18.610 1.00 81.12 83 SER A C 1
ATOM 681 O O . SER A 1 83 ? -11.207 16.312 -19.805 1.00 81.12 83 SER A O 1
ATOM 683 N N . THR A 1 84 ? -11.406 16.906 -17.656 1.00 86.19 84 THR A N 1
ATOM 684 C CA . THR A 1 84 ? -11.888 18.271 -17.926 1.00 86.19 84 THR A CA 1
ATOM 685 C C . THR A 1 84 ? -10.770 19.126 -18.510 1.00 86.19 84 THR A C 1
ATOM 687 O O . THR A 1 84 ? -9.724 19.269 -17.888 1.00 86.19 84 THR A O 1
ATOM 690 N N . ARG A 1 85 ? -10.967 19.730 -19.690 1.00 88.62 85 ARG A N 1
ATOM 691 C CA . ARG A 1 85 ? -9.922 20.519 -20.378 1.00 88.62 85 ARG A CA 1
ATOM 692 C C . ARG A 1 85 ? -9.766 21.949 -19.863 1.00 88.62 85 ARG A C 1
ATOM 694 O O . ARG A 1 85 ? -8.657 22.470 -19.909 1.00 88.62 85 ARG A O 1
ATOM 701 N N . ASP A 1 86 ? -10.850 22.577 -19.411 1.00 92.75 86 ASP A N 1
ATOM 702 C CA . ASP A 1 86 ? -10.830 23.955 -18.911 1.00 92.75 86 ASP A CA 1
ATOM 703 C C . ASP A 1 86 ? -10.258 24.000 -17.479 1.00 92.75 86 ASP A C 1
ATOM 705 O O . ASP A 1 86 ? -10.877 23.443 -16.567 1.00 92.75 86 ASP A O 1
ATOM 709 N N . PRO A 1 87 ? -9.107 24.665 -17.251 1.00 89.31 87 PRO A N 1
ATOM 710 C CA . PRO A 1 87 ? -8.499 24.757 -15.927 1.00 89.31 87 PRO A CA 1
ATOM 711 C C . PRO A 1 87 ? -9.400 25.422 -14.883 1.00 89.31 87 PRO A C 1
ATOM 713 O O . PRO A 1 87 ? -9.407 24.983 -13.737 1.00 89.31 87 PRO A O 1
ATOM 716 N N . LYS A 1 88 ? -10.187 26.439 -15.264 1.00 90.62 88 LYS A N 1
ATOM 717 C CA . LYS A 1 88 ? -11.059 27.154 -14.318 1.00 90.62 88 LYS A CA 1
ATOM 718 C C . LYS A 1 88 ? -12.242 26.298 -13.893 1.00 90.62 88 LYS A C 1
ATOM 720 O O . LYS A 1 88 ? -12.576 26.250 -12.713 1.00 90.62 88 LYS A O 1
ATOM 725 N N . ALA A 1 89 ? -12.858 25.605 -14.851 1.00 88.12 89 ALA A N 1
ATOM 726 C CA . ALA A 1 89 ? -13.934 24.664 -14.560 1.00 88.12 89 ALA A CA 1
ATOM 727 C C . ALA A 1 89 ? -13.434 23.512 -13.677 1.00 88.12 89 ALA A C 1
ATOM 729 O O . ALA A 1 89 ? -14.107 23.133 -12.721 1.00 88.12 89 ALA A O 1
ATOM 730 N N . ARG A 1 90 ? -12.224 23.005 -13.952 1.00 90.31 90 ARG A N 1
ATOM 731 C CA . ARG A 1 90 ? -11.585 21.959 -13.148 1.00 90.31 90 ARG A CA 1
ATOM 732 C C . ARG A 1 90 ? -11.339 22.414 -11.707 1.00 90.31 90 ARG A C 1
ATOM 734 O O . ARG A 1 90 ? -11.675 21.680 -10.788 1.00 90.31 90 ARG A O 1
ATOM 741 N N . GLU A 1 91 ? -10.784 23.608 -11.508 1.00 91.69 91 GLU A N 1
ATOM 742 C CA . GLU A 1 91 ? -10.507 24.164 -10.176 1.00 91.69 91 GLU A CA 1
ATOM 743 C C . GLU A 1 91 ? -11.795 24.401 -9.372 1.00 91.69 91 GLU A C 1
ATOM 745 O O . GLU A 1 91 ? -11.890 23.999 -8.213 1.00 91.69 91 GLU A O 1
ATOM 750 N N . ALA A 1 92 ? -12.827 24.973 -9.999 1.00 90.38 92 ALA A N 1
ATOM 751 C CA . ALA A 1 92 ? -14.120 25.190 -9.352 1.00 90.38 92 ALA A CA 1
ATOM 752 C C . ALA A 1 92 ? -14.784 23.870 -8.922 1.00 90.38 92 ALA A C 1
ATOM 754 O O . ALA A 1 92 ? -15.306 23.758 -7.811 1.00 90.38 92 ALA A O 1
ATOM 755 N N . ALA A 1 93 ? -14.741 22.859 -9.789 1.00 91.31 93 ALA A N 1
ATOM 756 C CA . ALA A 1 93 ? -15.296 21.544 -9.511 1.00 91.31 93 ALA A CA 1
ATOM 757 C C . ALA A 1 93 ? -14.490 20.784 -8.438 1.00 91.31 93 ALA A C 1
ATOM 759 O O . ALA A 1 93 ? -15.087 20.147 -7.570 1.00 91.31 93 ALA A O 1
ATOM 760 N N . ALA A 1 94 ? -13.159 20.921 -8.420 1.00 92.00 94 ALA A N 1
ATOM 761 C CA . ALA A 1 94 ? -12.310 20.388 -7.353 1.00 92.00 94 ALA A CA 1
ATOM 762 C C . ALA A 1 94 ? -12.652 21.008 -5.987 1.00 92.00 94 ALA A C 1
ATOM 764 O O . ALA A 1 94 ? -12.913 20.279 -5.035 1.00 92.00 94 ALA A O 1
ATOM 765 N N . SER A 1 95 ? -12.775 22.338 -5.907 1.00 93.50 95 SER A N 1
ATOM 766 C CA . SER A 1 95 ? -13.158 23.031 -4.666 1.00 93.50 95 SER A CA 1
ATOM 767 C C . SER A 1 95 ? -14.559 22.643 -4.166 1.00 93.50 95 SER A C 1
ATOM 769 O O . SER A 1 95 ? -14.822 22.596 -2.962 1.00 93.50 95 SER A O 1
ATOM 771 N N . ARG A 1 96 ? -15.494 22.342 -5.076 1.00 94.56 96 ARG A N 1
ATOM 772 C CA . ARG A 1 96 ? -16.799 21.780 -4.700 1.00 94.56 96 ARG A CA 1
ATOM 773 C C . ARG A 1 96 ? -16.654 20.386 -4.095 1.00 94.56 96 ARG A C 1
ATOM 775 O O . ARG A 1 96 ? -17.208 20.154 -3.024 1.00 94.56 96 ARG A O 1
ATOM 782 N N . LEU A 1 97 ? -15.901 19.489 -4.734 1.00 92.81 97 LEU A N 1
ATOM 783 C CA . LEU A 1 97 ? -15.667 18.140 -4.209 1.00 92.81 97 LEU A CA 1
ATOM 784 C C . LEU A 1 97 ? -14.972 18.157 -2.845 1.00 92.81 97 LEU A C 1
ATOM 786 O O . LEU A 1 97 ? -15.369 17.395 -1.974 1.00 92.81 97 LEU A O 1
ATOM 790 N N . GLU A 1 98 ? -14.002 19.045 -2.624 1.00 93.06 98 GLU A N 1
ATOM 791 C CA . GLU A 1 98 ? -13.352 19.205 -1.316 1.00 93.06 98 GLU A CA 1
ATOM 792 C C . GLU A 1 98 ? -14.363 19.536 -0.209 1.00 93.06 98 GLU A C 1
ATOM 794 O O . GLU A 1 98 ? -14.359 18.898 0.843 1.00 93.06 98 GLU A O 1
ATOM 799 N N . ARG A 1 99 ? -15.293 20.467 -0.468 1.00 94.69 99 ARG A N 1
ATOM 800 C CA . ARG A 1 99 ? -16.385 20.788 0.468 1.00 94.69 99 ARG A CA 1
ATOM 801 C C . ARG A 1 99 ? -17.327 19.604 0.688 1.00 94.69 99 ARG A C 1
ATOM 803 O O . ARG A 1 99 ? -17.738 19.353 1.816 1.00 94.69 99 ARG A O 1
ATOM 810 N N . ALA A 1 100 ? -17.654 18.856 -0.365 1.00 94.06 100 ALA A N 1
ATOM 811 C CA . ALA A 1 100 ? -18.483 17.657 -0.240 1.00 94.06 100 ALA A CA 1
ATOM 812 C C . ALA A 1 100 ? -17.804 16.564 0.595 1.00 94.06 100 ALA A C 1
ATOM 814 O O . ALA A 1 100 ? -18.460 15.933 1.420 1.00 94.06 100 ALA A O 1
ATOM 815 N N . ILE A 1 101 ? -16.490 16.373 0.450 1.00 92.88 101 ILE A N 1
ATOM 816 C CA . ILE A 1 101 ? -15.713 15.489 1.327 1.00 92.88 101 ILE A CA 1
ATOM 817 C C . ILE A 1 101 ? -15.800 15.999 2.769 1.00 92.88 101 ILE A C 1
ATOM 819 O O . ILE A 1 101 ? -16.138 15.235 3.662 1.00 92.88 101 ILE A O 1
ATOM 823 N N . GLU A 1 102 ? -15.564 17.288 3.012 1.00 93.81 102 GLU A N 1
ATOM 824 C CA . GLU A 1 102 ? -15.602 17.850 4.368 1.00 93.81 102 GLU A CA 1
ATOM 825 C C . GLU A 1 102 ? -16.960 17.656 5.064 1.00 93.81 102 GLU A C 1
ATOM 827 O O . GLU A 1 102 ? -17.017 17.404 6.270 1.00 93.81 102 GLU A O 1
ATOM 832 N N . TRP A 1 103 ? -18.056 17.777 4.316 1.00 94.69 103 TRP A N 1
ATOM 833 C CA . TRP A 1 103 ? -19.406 17.730 4.872 1.00 94.69 103 TRP A CA 1
ATOM 834 C C . TRP A 1 103 ? -20.006 16.329 4.943 1.00 94.69 103 TRP A C 1
ATOM 836 O O . TRP A 1 103 ? -20.789 16.081 5.858 1.00 94.69 103 TRP A O 1
ATOM 846 N N . SER A 1 104 ? -19.637 15.436 4.024 1.00 95.00 104 SER A N 1
ATOM 847 C CA . SER A 1 104 ? -20.196 14.082 3.954 1.00 95.00 104 SER A CA 1
ATOM 848 C C . SER A 1 104 ? -19.740 13.186 5.107 1.00 95.00 104 SER A C 1
ATOM 850 O O . SER A 1 104 ? -18.612 13.281 5.606 1.00 95.00 104 SER A O 1
ATOM 852 N N . THR A 1 105 ? -20.582 12.226 5.483 1.00 93.81 105 THR A N 1
ATOM 853 C CA . THR A 1 105 ? -20.227 11.155 6.423 1.00 93.81 105 THR A CA 1
ATOM 854 C C . THR A 1 105 ? -19.053 10.332 5.893 1.00 93.81 105 THR A C 1
ATOM 856 O O . THR A 1 105 ? -18.234 9.835 6.669 1.00 93.81 105 THR A O 1
ATOM 859 N N . PHE A 1 106 ? -18.927 10.177 4.570 1.00 91.75 106 PHE A N 1
ATOM 860 C CA . PHE A 1 106 ? -17.774 9.516 3.960 1.00 91.75 106 PHE A CA 1
ATOM 861 C C . PHE A 1 106 ? -16.462 10.245 4.265 1.00 91.75 106 PHE A C 1
ATOM 863 O O . PHE A 1 106 ? -15.537 9.624 4.790 1.00 91.75 106 PHE A O 1
ATOM 870 N N . GLY A 1 107 ? -16.372 11.550 3.999 1.00 90.94 107 GLY A N 1
ATOM 871 C CA . GLY A 1 107 ? -15.127 12.275 4.247 1.00 90.94 107 GLY A CA 1
ATOM 872 C C . GLY A 1 107 ? -14.833 12.489 5.733 1.00 90.94 107 GLY A C 1
ATOM 873 O O . GLY A 1 107 ? -13.668 12.452 6.131 1.00 90.94 107 GLY A O 1
ATOM 874 N N . GLN A 1 108 ? -15.856 12.586 6.591 1.00 89.88 108 GLN A N 1
ATOM 875 C CA . GLN A 1 108 ? -15.662 12.540 8.046 1.00 89.88 108 GLN A CA 1
ATOM 876 C C . GLN A 1 108 ? -15.058 11.204 8.503 1.00 89.88 108 GLN A C 1
ATOM 878 O O . GLN A 1 108 ? -14.100 11.201 9.280 1.00 89.88 108 GLN A O 1
ATOM 883 N N . ARG A 1 109 ? -15.561 10.073 7.986 1.00 87.56 109 ARG A N 1
ATOM 884 C CA . ARG A 1 109 ? -14.985 8.744 8.250 1.00 87.56 109 ARG A CA 1
ATOM 885 C C . ARG A 1 109 ? -13.560 8.628 7.722 1.00 87.56 109 ARG A C 1
ATOM 887 O O . ARG A 1 109 ? -12.712 8.097 8.430 1.00 87.56 109 ARG A O 1
ATOM 894 N N . LEU A 1 110 ? -13.277 9.148 6.528 1.00 87.25 110 LEU A N 1
ATOM 895 C CA . LEU A 1 110 ? -11.929 9.147 5.956 1.00 87.25 110 LEU A CA 1
ATOM 896 C C . LEU A 1 110 ? -10.945 9.912 6.852 1.00 87.25 110 LEU A C 1
ATOM 898 O O . LEU A 1 110 ? -9.898 9.387 7.217 1.00 87.25 110 LEU A O 1
ATOM 902 N N . LYS A 1 111 ? -11.322 11.115 7.296 1.00 86.81 111 LYS A N 1
ATOM 903 C CA . LYS A 1 111 ? -10.512 11.924 8.215 1.00 86.81 111 LYS A CA 1
ATOM 904 C C . LYS A 1 111 ? -10.292 11.230 9.560 1.00 86.81 111 LYS A C 1
ATOM 906 O O . LYS A 1 111 ? -9.189 11.287 10.102 1.00 86.81 111 LYS A O 1
ATOM 911 N N . ALA A 1 112 ? -11.321 10.582 10.105 1.00 86.62 112 ALA A N 1
ATOM 912 C CA . ALA A 1 112 ? -11.189 9.797 11.328 1.00 86.62 112 ALA A CA 1
ATOM 913 C C . ALA A 1 112 ? -10.217 8.623 11.129 1.00 86.62 112 ALA A C 1
ATOM 915 O O . ALA A 1 112 ? -9.311 8.441 11.937 1.00 86.62 112 ALA A O 1
ATOM 916 N N . GLN A 1 113 ? -10.329 7.885 10.021 1.00 87.31 113 GLN A N 1
ATOM 917 C CA . GLN A 1 113 ? -9.401 6.802 9.685 1.00 87.31 113 GLN A CA 1
ATOM 918 C C . GLN A 1 113 ? -7.955 7.293 9.562 1.00 87.31 113 GLN A C 1
ATOM 920 O O . GLN A 1 113 ? -7.057 6.656 10.104 1.00 87.31 113 GLN A O 1
ATOM 925 N N . GLU A 1 114 ? -7.710 8.434 8.913 1.00 88.88 114 GLU A N 1
ATOM 926 C CA . GLU A 1 114 ? -6.366 9.022 8.818 1.00 88.88 114 GLU A CA 1
ATOM 927 C C . GLU A 1 114 ? -5.790 9.386 10.194 1.00 88.88 114 GLU A C 1
ATOM 929 O O . GLU A 1 114 ? -4.622 9.110 10.485 1.00 88.88 114 GLU A O 1
ATOM 934 N N . GLN A 1 115 ? -6.609 9.985 11.064 1.00 92.06 115 GLN A N 1
ATOM 935 C CA . GLN A 1 115 ? -6.209 10.316 12.432 1.00 92.06 115 GLN A CA 1
ATOM 936 C C . GLN A 1 115 ? -5.875 9.058 13.236 1.00 92.06 115 GLN A C 1
ATOM 938 O O . GLN A 1 115 ? -4.848 9.013 13.918 1.00 92.06 115 GLN A O 1
ATOM 943 N N . GLU A 1 116 ? -6.706 8.024 13.127 1.00 94.12 116 GLU A N 1
ATOM 944 C CA . GLU A 1 116 ? -6.493 6.758 13.820 1.00 94.12 116 GLU A CA 1
ATOM 945 C C . GLU A 1 116 ? -5.298 5.982 13.265 1.00 94.12 116 GLU A C 1
ATOM 947 O O . GLU A 1 116 ? -4.560 5.380 14.042 1.00 94.12 116 GLU A O 1
ATOM 952 N N . LEU A 1 117 ? -5.030 6.060 11.959 1.00 92.25 117 LEU A N 1
ATOM 953 C CA . LEU A 1 117 ? -3.832 5.496 11.338 1.00 92.25 117 LEU A CA 1
ATOM 954 C C . LEU A 1 117 ? -2.557 6.164 11.859 1.00 92.25 117 LEU A C 1
ATOM 956 O O . LEU A 1 117 ? -1.590 5.479 12.210 1.00 92.25 117 LEU A O 1
ATOM 960 N N . LYS A 1 118 ? -2.558 7.498 11.951 1.00 92.38 118 LYS A N 1
ATOM 961 C CA . LYS A 1 118 ? -1.436 8.248 12.523 1.00 92.38 118 LYS A CA 1
ATOM 962 C C . LYS A 1 118 ? -1.206 7.853 13.981 1.00 92.38 118 LYS A C 1
ATOM 964 O O . LYS A 1 118 ? -0.089 7.504 14.353 1.00 92.38 118 LYS A O 1
ATOM 969 N N . ALA A 1 119 ? -2.265 7.833 14.784 1.00 95.69 119 ALA A N 1
ATOM 970 C CA . ALA A 1 119 ? -2.169 7.477 16.192 1.00 95.69 119 ALA A CA 1
ATOM 971 C C . ALA A 1 119 ? -1.777 6.000 16.405 1.00 95.69 119 ALA A C 1
ATOM 973 O O . ALA A 1 119 ? -1.028 5.691 17.333 1.00 95.69 119 ALA A O 1
ATOM 974 N N . ALA A 1 120 ? -2.224 5.081 15.542 1.00 95.94 120 ALA A N 1
ATOM 975 C CA . ALA A 1 120 ? -1.778 3.688 15.532 1.00 95.94 120 ALA A CA 1
ATOM 976 C C . ALA A 1 120 ? -0.275 3.586 15.243 1.00 95.94 120 ALA A C 1
ATOM 978 O O . ALA A 1 120 ? 0.442 2.893 15.963 1.00 95.94 120 ALA A O 1
ATOM 979 N N . THR A 1 121 ? 0.208 4.322 14.240 1.00 94.75 121 THR A N 1
ATOM 980 C CA . THR A 1 121 ? 1.630 4.374 13.871 1.00 94.75 121 THR A CA 1
ATOM 981 C C . THR A 1 121 ? 2.484 4.890 15.028 1.00 94.75 121 THR A C 1
ATOM 983 O O . THR A 1 121 ? 3.464 4.247 15.396 1.00 94.75 121 THR A O 1
ATOM 986 N N . GLU A 1 122 ? 2.087 5.999 15.658 1.00 96.31 122 GLU A N 1
ATOM 987 C CA . GLU A 1 122 ? 2.778 6.565 16.827 1.00 96.31 122 GLU A CA 1
ATOM 988 C C . GLU A 1 122 ? 2.788 5.583 18.011 1.00 96.31 122 GLU A C 1
ATOM 990 O O . GLU A 1 122 ? 3.818 5.382 18.656 1.00 96.31 122 GLU A O 1
ATOM 995 N N . SER A 1 123 ? 1.660 4.912 18.266 1.00 95.25 123 SER A N 1
ATOM 996 C CA . SER A 1 123 ? 1.545 3.921 19.345 1.00 95.25 123 SER A CA 1
ATOM 997 C C . SER A 1 123 ? 2.454 2.710 19.106 1.00 95.25 123 SER A C 1
ATOM 999 O O . SER A 1 123 ? 3.100 2.225 20.036 1.00 95.25 123 SER A O 1
ATOM 1001 N N . LEU A 1 124 ? 2.542 2.236 17.859 1.00 94.62 124 LEU A N 1
ATOM 1002 C CA . LEU A 1 124 ? 3.419 1.129 17.475 1.00 94.62 124 LEU A CA 1
ATOM 1003 C C . LEU A 1 124 ? 4.897 1.514 17.537 1.00 94.62 124 LEU A C 1
ATOM 1005 O O . LEU A 1 124 ? 5.703 0.715 18.008 1.00 94.62 124 LEU A O 1
ATOM 1009 N N . GLN A 1 125 ? 5.260 2.730 17.122 1.00 92.88 125 GLN A N 1
ATOM 1010 C CA . GLN A 1 125 ? 6.626 3.244 17.257 1.00 92.88 125 GLN A CA 1
ATOM 1011 C C . GLN A 1 125 ? 7.046 3.304 18.730 1.00 92.88 125 GLN A C 1
ATOM 1013 O O . GLN A 1 125 ? 8.075 2.739 19.098 1.00 92.88 125 GLN A O 1
ATOM 1018 N N . ALA A 1 126 ? 6.201 3.878 19.593 1.00 94.19 126 ALA A N 1
ATOM 1019 C CA . ALA A 1 126 ? 6.454 3.948 21.031 1.00 94.19 126 ALA A CA 1
ATOM 1020 C C . ALA A 1 126 ? 6.541 2.561 21.698 1.00 94.19 126 ALA A C 1
ATOM 1022 O O . ALA A 1 126 ? 7.278 2.379 22.671 1.00 94.19 126 ALA A O 1
ATOM 1023 N N . LEU A 1 127 ? 5.792 1.570 21.198 1.00 93.44 127 LEU A N 1
ATOM 1024 C CA . LEU A 1 127 ? 5.915 0.181 21.645 1.00 93.44 127 LEU A CA 1
ATOM 1025 C C . LEU A 1 127 ? 7.223 -0.453 21.153 1.00 93.44 127 LEU A C 1
ATOM 1027 O O . LEU A 1 127 ? 7.902 -1.130 21.922 1.00 93.44 127 LEU A O 1
ATOM 1031 N N . SER A 1 128 ? 7.609 -0.200 19.902 1.00 90.00 128 SER A N 1
ATOM 1032 C CA . SER A 1 128 ? 8.843 -0.720 19.311 1.00 90.00 128 SER A CA 1
ATOM 1033 C C . SER A 1 128 ? 10.090 -0.257 20.068 1.00 90.00 128 SER A C 1
ATOM 1035 O O . SER A 1 128 ? 10.998 -1.059 20.275 1.00 90.00 128 SER A O 1
ATOM 1037 N N . GLU A 1 129 ? 10.127 0.992 20.540 1.00 91.88 129 GLU A N 1
ATOM 1038 C CA . GLU A 1 129 ? 11.226 1.524 21.368 1.00 91.88 129 GLU A CA 1
ATOM 1039 C C . GLU A 1 129 ? 11.414 0.760 22.688 1.00 91.88 129 GLU A C 1
ATOM 1041 O O . GLU A 1 129 ? 12.523 0.672 23.213 1.00 91.88 129 GLU A O 1
ATOM 1046 N N . LYS A 1 130 ? 10.333 0.183 23.223 1.00 88.06 130 LYS A N 1
ATOM 1047 C CA . LYS A 1 130 ? 10.333 -0.598 24.471 1.00 88.06 130 LYS A CA 1
ATOM 1048 C C . LYS A 1 130 ? 10.566 -2.094 24.240 1.00 88.06 130 LYS A C 1
ATOM 1050 O O . LYS A 1 130 ? 10.712 -2.838 25.208 1.00 88.06 130 LYS A O 1
ATOM 1055 N N . GLY A 1 131 ? 10.615 -2.521 22.979 1.00 84.50 131 GLY A N 1
ATOM 1056 C CA . GLY A 1 131 ? 10.620 -3.916 22.560 1.00 84.50 131 GLY A CA 1
ATOM 1057 C C . GLY A 1 131 ? 9.231 -4.356 22.106 1.00 84.50 131 GLY A C 1
ATOM 1058 O O . GLY A 1 131 ? 8.321 -4.524 22.917 1.00 84.50 131 GLY A O 1
ATOM 1059 N N . LEU A 1 132 ? 9.080 -4.574 20.797 1.00 86.31 132 LEU A N 1
ATOM 1060 C CA . LEU A 1 132 ? 7.841 -5.071 20.205 1.00 86.31 132 LEU A CA 1
ATOM 1061 C C . LEU A 1 132 ? 7.629 -6.544 20.593 1.00 86.31 132 LEU A C 1
ATOM 1063 O O . LEU A 1 132 ? 8.239 -7.444 20.015 1.00 86.31 132 LEU A O 1
ATOM 1067 N N . THR A 1 133 ? 6.770 -6.784 21.582 1.00 91.69 133 THR A N 1
ATOM 1068 C CA . THR A 1 133 ? 6.330 -8.127 21.988 1.00 91.69 133 THR A CA 1
ATOM 1069 C C . THR A 1 133 ? 4.878 -8.365 21.595 1.00 91.69 133 THR A C 1
ATOM 1071 O O . THR A 1 133 ? 4.111 -7.424 21.378 1.00 91.69 133 THR A O 1
ATOM 1074 N N . ARG A 1 134 ? 4.480 -9.637 21.512 1.00 91.62 134 ARG A N 1
ATOM 1075 C CA . ARG A 1 134 ? 3.097 -10.013 21.186 1.00 91.62 134 ARG A CA 1
ATOM 1076 C C . ARG A 1 134 ? 2.129 -9.566 22.280 1.00 91.62 134 ARG A C 1
ATOM 1078 O O . ARG A 1 134 ? 1.054 -9.067 21.974 1.00 91.62 134 ARG A O 1
ATOM 1085 N N . GLU A 1 135 ? 2.550 -9.665 23.537 1.00 92.44 135 GLU A N 1
ATOM 1086 C CA . GLU A 1 135 ? 1.799 -9.182 24.694 1.00 92.44 135 GLU A CA 1
ATOM 1087 C C . GLU A 1 135 ? 1.622 -7.662 24.625 1.00 92.44 135 GLU A C 1
ATOM 1089 O O . GLU A 1 135 ? 0.518 -7.161 24.815 1.00 92.44 135 GLU A O 1
ATOM 1094 N N . GLY A 1 136 ? 2.683 -6.922 24.281 1.00 94.69 136 GLY A N 1
ATOM 1095 C CA . GLY A 1 136 ? 2.604 -5.475 24.090 1.00 94.69 136 GLY A CA 1
ATOM 1096 C C . GLY A 1 136 ? 1.665 -5.087 22.947 1.00 94.69 136 GLY A C 1
ATOM 1097 O O . GLY A 1 136 ? 0.904 -4.129 23.070 1.00 94.69 136 GLY A O 1
ATOM 1098 N N . LEU A 1 137 ? 1.675 -5.855 21.854 1.00 96.00 137 LEU A N 1
ATOM 1099 C CA . LEU A 1 137 ? 0.754 -5.653 20.739 1.00 96.00 137 LEU A CA 1
ATOM 1100 C C . LEU A 1 137 ? -0.699 -5.924 21.150 1.00 96.00 137 LEU A C 1
ATOM 1102 O O . LEU A 1 137 ? -1.580 -5.138 20.811 1.00 96.00 137 LEU A O 1
ATOM 1106 N N . LEU A 1 138 ? -0.955 -6.997 21.904 1.00 96.50 138 LEU A N 1
ATOM 1107 C CA . LEU A 1 138 ? -2.284 -7.292 22.437 1.00 96.50 138 LEU A CA 1
ATOM 1108 C C . LEU A 1 138 ? -2.795 -6.136 23.302 1.00 96.50 138 LEU A C 1
ATOM 1110 O O . LEU A 1 138 ? -3.918 -5.686 23.098 1.00 96.50 138 LEU A O 1
ATOM 1114 N N . GLU A 1 139 ? -1.966 -5.599 24.197 1.00 95.88 139 GLU A N 1
ATOM 1115 C CA . GLU A 1 139 ? -2.333 -4.440 25.018 1.00 95.88 139 GLU A CA 1
ATOM 1116 C C . GLU A 1 139 ? -2.696 -3.204 24.177 1.00 95.88 139 GLU A C 1
ATOM 1118 O O . GLU A 1 139 ? -3.649 -2.501 24.516 1.00 95.88 139 GLU A O 1
ATOM 1123 N N . LEU A 1 140 ? -2.027 -2.961 23.041 1.00 96.00 140 LEU A N 1
ATOM 1124 C CA . LEU A 1 140 ? -2.422 -1.882 22.123 1.00 96.00 140 LEU A CA 1
ATOM 1125 C C . LEU A 1 140 ? -3.826 -2.091 21.543 1.00 96.00 140 LEU A C 1
ATOM 1127 O O . LEU A 1 140 ? -4.607 -1.141 21.487 1.00 96.00 140 LEU A O 1
ATOM 1131 N N . PHE A 1 141 ? -4.173 -3.318 21.147 1.00 97.31 141 PHE A N 1
ATOM 1132 C CA . PHE A 1 141 ? -5.527 -3.632 20.680 1.00 97.31 141 PHE A CA 1
ATOM 1133 C C . PHE A 1 141 ? -6.565 -3.484 21.793 1.00 97.31 141 PHE A C 1
ATOM 1135 O O . PHE A 1 141 ? -7.644 -2.943 21.560 1.00 97.31 141 PHE A O 1
ATOM 1142 N N . LEU A 1 142 ? -6.235 -3.908 23.015 1.00 95.56 142 LEU A N 1
ATOM 1143 C CA . LEU A 1 142 ? -7.109 -3.753 24.179 1.00 95.56 142 LEU A CA 1
ATOM 1144 C C . LEU A 1 142 ? -7.361 -2.282 24.536 1.00 95.56 142 LEU A C 1
ATOM 1146 O O . LEU A 1 142 ? -8.404 -1.971 25.110 1.00 95.56 142 LEU A O 1
ATOM 1150 N N . GLN A 1 143 ? -6.435 -1.383 24.202 1.00 95.19 143 GLN A N 1
ATOM 1151 C CA . GLN A 1 143 ? -6.535 0.060 24.443 1.00 95.19 143 GLN A CA 1
ATOM 1152 C C . GLN A 1 143 ? -7.095 0.845 23.247 1.00 95.19 143 GLN A C 1
ATOM 1154 O O . GLN A 1 143 ? -7.237 2.066 23.336 1.00 95.19 143 GLN A O 1
ATOM 1159 N N . ALA A 1 144 ? -7.427 0.176 22.138 1.00 95.75 144 ALA A N 1
ATOM 1160 C CA . ALA A 1 144 ? -7.995 0.832 20.969 1.00 95.75 144 ALA A CA 1
ATOM 1161 C C . ALA A 1 144 ? -9.332 1.520 21.333 1.00 95.75 144 ALA A C 1
ATOM 1163 O O . ALA A 1 144 ? -10.235 0.860 21.860 1.00 95.75 144 ALA A O 1
ATOM 1164 N N . PRO A 1 145 ? -9.479 2.838 21.085 1.00 93.31 145 PRO A N 1
ATOM 1165 C CA . PRO A 1 145 ? -10.657 3.591 21.511 1.00 93.31 145 PRO A CA 1
ATOM 1166 C C . PRO A 1 145 ? -11.881 3.356 20.617 1.00 93.31 145 PRO A C 1
ATOM 1168 O O . PRO A 1 145 ? -13.004 3.614 21.043 1.00 93.31 145 PRO A O 1
ATOM 1171 N N . ASN A 1 146 ? -11.676 2.898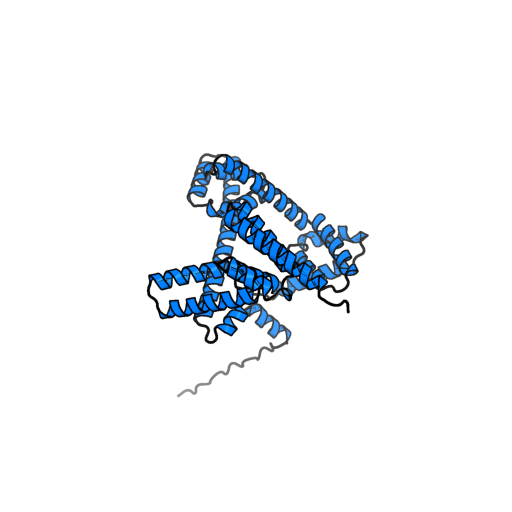 19.382 1.00 92.44 146 ASN A N 1
ATOM 1172 C CA . ASN A 1 146 ? -12.715 2.719 18.373 1.00 92.44 146 ASN A CA 1
ATOM 1173 C C . ASN A 1 146 ? -12.312 1.650 17.345 1.00 92.44 146 ASN A C 1
ATOM 1175 O O . ASN A 1 146 ? -11.202 1.110 17.373 1.00 92.44 146 ASN A O 1
ATOM 1179 N N . HIS A 1 147 ? -13.246 1.339 16.448 1.00 91.38 147 HIS A N 1
ATOM 1180 C CA . HIS A 1 147 ? -13.065 0.339 15.403 1.00 91.38 147 HIS A CA 1
ATOM 1181 C C . HIS A 1 147 ? -11.986 0.753 14.393 1.00 91.38 147 HIS A C 1
ATOM 1183 O O . HIS A 1 147 ? -11.162 -0.064 13.996 1.00 91.38 147 HIS A O 1
ATOM 1189 N N . GLU A 1 148 ? -11.927 2.031 14.035 1.00 90.88 148 GLU A N 1
ATOM 1190 C CA . GLU A 1 148 ? -10.971 2.598 13.088 1.00 90.88 148 GLU A CA 1
ATOM 1191 C C . GLU A 1 148 ? -9.526 2.421 13.578 1.00 90.88 148 GLU A C 1
ATOM 1193 O O . GLU A 1 148 ? -8.650 2.049 12.794 1.00 90.88 148 GLU A O 1
ATOM 1198 N N . ARG A 1 149 ? -9.272 2.571 14.889 1.00 94.94 149 ARG A N 1
ATOM 1199 C CA . ARG A 1 149 ? -7.972 2.234 15.488 1.00 94.94 149 ARG A CA 1
ATOM 1200 C C . ARG A 1 149 ? -7.648 0.755 15.343 1.00 94.94 149 ARG A C 1
ATOM 1202 O O . ARG A 1 149 ? -6.501 0.423 15.049 1.00 94.94 149 ARG A O 1
ATOM 1209 N N . VAL A 1 150 ? -8.619 -0.132 15.568 1.00 96.00 150 VAL A N 1
ATOM 1210 C CA . VAL A 1 150 ? -8.423 -1.582 15.409 1.00 96.00 150 VAL A CA 1
ATOM 1211 C C . VAL A 1 150 ? -8.052 -1.893 13.962 1.00 96.00 150 VAL A C 1
ATOM 1213 O O . VAL A 1 150 ? -7.033 -2.538 13.735 1.00 96.00 150 VAL A O 1
ATOM 1216 N N . VAL A 1 151 ? -8.804 -1.372 12.988 1.00 92.44 151 VAL A N 1
ATOM 1217 C CA . VAL A 1 151 ? -8.522 -1.534 11.552 1.00 92.44 151 VAL A CA 1
ATOM 1218 C C . VAL A 1 151 ? -7.110 -1.051 11.214 1.00 92.44 151 VAL A C 1
ATOM 1220 O O . VAL A 1 151 ? -6.353 -1.773 10.561 1.00 92.44 151 VAL A O 1
ATOM 1223 N N . ALA A 1 152 ? -6.718 0.135 11.685 1.00 93.56 152 ALA A N 1
ATOM 1224 C CA . ALA A 1 152 ? -5.380 0.674 11.461 1.00 93.56 152 ALA A CA 1
ATOM 1225 C C . ALA A 1 152 ? -4.281 -0.230 12.045 1.00 93.56 152 ALA A C 1
ATOM 1227 O O . ALA A 1 152 ? -3.318 -0.563 11.353 1.00 93.56 152 ALA A O 1
ATOM 1228 N N . LEU A 1 153 ? -4.436 -0.678 13.295 1.00 96.25 153 LEU A N 1
ATOM 1229 C CA . LEU A 1 153 ? -3.482 -1.581 13.940 1.00 96.25 153 LEU A CA 1
ATOM 1230 C C . LEU A 1 153 ? -3.392 -2.926 13.208 1.00 96.25 153 LEU A C 1
ATOM 1232 O O . LEU A 1 153 ? -2.282 -3.418 13.005 1.00 96.25 153 LEU A O 1
ATOM 1236 N N . VAL A 1 154 ? -4.516 -3.508 12.769 1.00 96.38 154 VAL A N 1
ATOM 1237 C CA . VAL A 1 154 ? -4.516 -4.764 12.001 1.00 96.38 154 VAL A CA 1
ATOM 1238 C C . VAL A 1 154 ? -3.737 -4.602 10.698 1.00 96.38 154 VAL A C 1
ATOM 1240 O O . VAL A 1 154 ? -2.850 -5.408 10.425 1.00 96.38 154 VAL A O 1
ATOM 1243 N N . ASN A 1 155 ? -4.000 -3.543 9.928 1.00 91.31 155 ASN A N 1
ATOM 1244 C CA . ASN A 1 155 ? -3.293 -3.287 8.670 1.00 91.31 155 ASN A CA 1
ATOM 1245 C C . ASN A 1 155 ? -1.776 -3.145 8.868 1.00 91.31 155 ASN A C 1
ATOM 1247 O O . ASN A 1 155 ? -0.996 -3.674 8.080 1.00 91.31 155 ASN A O 1
ATOM 1251 N N . LEU A 1 156 ? -1.354 -2.479 9.945 1.00 93.69 156 LEU A N 1
ATOM 1252 C CA . LEU A 1 156 ? 0.061 -2.246 10.244 1.00 93.69 156 LEU A CA 1
ATOM 1253 C C . LEU A 1 156 ? 0.772 -3.467 10.843 1.00 93.69 156 LEU A C 1
ATOM 1255 O O . LEU A 1 156 ? 1.992 -3.576 10.739 1.00 93.69 156 LEU A O 1
ATOM 1259 N N . THR A 1 157 ? 0.038 -4.378 11.488 1.00 95.31 157 THR A N 1
ATOM 1260 C CA . THR A 1 157 ? 0.630 -5.473 12.281 1.00 95.31 157 THR A CA 1
ATOM 1261 C C . THR A 1 157 ? 0.186 -6.864 11.866 1.00 95.31 157 THR A C 1
ATOM 1263 O O . THR A 1 157 ? 0.520 -7.833 12.546 1.00 95.31 157 THR A O 1
ATOM 1266 N N . ARG A 1 158 ? -0.493 -7.002 10.720 1.00 93.56 158 ARG A N 1
ATOM 1267 C CA . ARG A 1 158 ? -1.015 -8.276 10.208 1.00 93.56 158 ARG A CA 1
ATOM 1268 C C . ARG A 1 158 ? -0.043 -9.458 10.354 1.00 93.56 158 ARG A C 1
ATOM 1270 O O . ARG A 1 158 ? -0.507 -10.490 10.838 1.00 93.56 158 ARG A O 1
ATOM 1277 N N . PRO A 1 159 ? 1.263 -9.370 10.022 1.00 91.31 159 PRO A N 1
ATOM 1278 C CA . PRO A 1 159 ? 2.185 -10.502 10.179 1.00 91.31 159 PRO A CA 1
ATOM 1279 C C . PRO A 1 159 ? 2.317 -11.037 11.616 1.00 91.31 159 PRO A C 1
ATOM 1281 O O . PRO A 1 159 ? 2.645 -12.205 11.797 1.00 91.31 159 PRO A O 1
ATOM 1284 N N . ALA A 1 160 ? 2.057 -10.205 12.629 1.00 92.31 160 ALA A N 1
ATOM 1285 C CA . ALA A 1 160 ? 2.119 -10.570 14.045 1.00 92.31 160 ALA A CA 1
ATOM 1286 C C . ALA A 1 160 ? 0.789 -11.123 14.599 1.00 92.31 160 ALA A C 1
ATOM 1288 O O . ALA A 1 160 ? 0.767 -11.666 15.704 1.00 92.31 160 ALA A O 1
ATOM 1289 N N . LEU A 1 161 ? -0.309 -11.010 13.843 1.00 95.38 161 LEU A N 1
ATOM 1290 C CA . LEU A 1 161 ? -1.641 -11.507 14.213 1.00 95.38 161 LEU A CA 1
ATOM 1291 C C . LEU A 1 161 ? -1.793 -12.981 13.831 1.00 95.38 161 LEU A C 1
ATOM 1293 O O . LEU A 1 161 ? -2.582 -13.363 12.968 1.00 95.38 161 LEU A O 1
ATOM 1297 N N . ASP A 1 162 ? -0.955 -13.805 14.445 1.00 94.19 162 ASP A N 1
ATOM 1298 C CA . ASP A 1 162 ? -0.890 -15.241 14.222 1.00 94.19 162 ASP A CA 1
ATOM 1299 C C . ASP A 1 162 ? -1.778 -16.027 15.201 1.00 94.19 162 ASP A C 1
ATOM 1301 O O . ASP A 1 162 ? -2.496 -15.477 16.040 1.00 94.19 162 ASP A O 1
ATOM 1305 N N . TYR A 1 163 ? -1.729 -17.357 15.103 1.00 93.88 163 TYR A N 1
ATOM 1306 C CA . TYR A 1 163 ? -2.468 -18.244 16.001 1.00 93.88 163 TYR A CA 1
ATOM 1307 C C . TYR A 1 163 ? -2.184 -17.957 17.485 1.00 93.88 163 TYR A C 1
ATOM 1309 O O . TYR A 1 163 ? -3.106 -17.972 18.299 1.00 93.88 163 TYR A O 1
ATOM 1317 N N . LEU A 1 164 ? -0.928 -17.659 17.836 1.00 94.44 164 LEU A N 1
ATOM 1318 C CA . LEU A 1 164 ? -0.535 -17.396 19.219 1.00 94.44 164 LEU A CA 1
ATOM 1319 C C . LEU A 1 164 ? -1.138 -16.084 19.730 1.00 94.44 164 LEU A C 1
ATOM 1321 O O . LEU A 1 164 ? -1.574 -16.032 20.877 1.00 94.44 164 LEU A O 1
ATOM 1325 N N . PHE A 1 165 ? -1.233 -15.052 18.888 1.00 97.31 165 PHE A N 1
ATOM 1326 C CA . PHE A 1 165 ? -1.925 -13.809 19.241 1.00 97.31 165 PHE A CA 1
ATOM 1327 C C . PHE A 1 165 ? -3.396 -14.068 19.588 1.00 97.31 165 PHE A C 1
ATOM 1329 O O . PHE A 1 165 ? -3.878 -13.663 20.648 1.00 97.31 165 PHE A O 1
ATOM 1336 N N . PHE A 1 166 ? -4.111 -14.805 18.734 1.00 96.62 166 PHE A N 1
ATOM 1337 C CA . PHE A 1 166 ? -5.516 -15.123 18.992 1.00 96.62 166 PHE A CA 1
ATOM 1338 C C . PHE A 1 166 ? -5.707 -16.068 20.178 1.00 96.62 166 PHE A C 1
ATOM 1340 O O . PHE A 1 166 ? -6.742 -15.992 20.846 1.00 96.62 166 PHE A O 1
ATOM 1347 N N . GLN A 1 167 ? -4.732 -16.933 20.466 1.00 96.44 167 GLN A N 1
ATOM 1348 C CA . GLN A 1 167 ? -4.730 -17.742 21.679 1.00 96.44 167 GLN A CA 1
ATOM 1349 C C . GLN A 1 167 ? -4.652 -16.849 22.926 1.00 96.44 167 GLN A C 1
ATOM 1351 O O . GLN A 1 167 ? -5.506 -16.972 23.800 1.00 96.44 167 GLN A O 1
ATOM 1356 N N . GLN A 1 168 ? -3.718 -15.895 22.974 1.00 96.81 168 GLN A N 1
ATOM 1357 C CA . GLN A 1 168 ? -3.581 -14.961 24.100 1.00 96.81 168 GLN A CA 1
ATOM 1358 C C . GLN A 1 168 ? -4.835 -14.100 24.304 1.00 96.81 168 GLN A C 1
ATOM 1360 O O . GLN A 1 168 ? -5.292 -13.907 25.431 1.00 96.81 168 GLN A O 1
ATOM 1365 N N . LEU A 1 169 ? -5.446 -13.623 23.215 1.00 97.44 169 LEU A N 1
ATOM 1366 C CA . LEU A 1 169 ? -6.715 -12.900 23.291 1.00 97.44 169 LEU A CA 1
ATOM 1367 C C . LEU A 1 169 ? -7.848 -13.790 23.830 1.00 97.44 169 LEU A C 1
ATOM 1369 O O . LEU A 1 169 ? -8.667 -13.327 24.620 1.00 97.44 169 LEU A O 1
ATOM 1373 N N . SER A 1 170 ? -7.880 -15.070 23.448 1.00 97.25 170 SER A N 1
ATOM 1374 C CA . SER A 1 170 ? -8.874 -16.028 23.956 1.00 97.25 170 SER A CA 1
ATOM 1375 C C . SER A 1 170 ? -8.698 -16.276 25.456 1.00 97.25 170 SER A C 1
ATOM 1377 O O . SER A 1 170 ? -9.671 -16.214 26.200 1.00 97.25 170 SER A O 1
ATOM 1379 N N . GLU A 1 171 ? -7.459 -16.435 25.927 1.00 97.12 171 GLU A N 1
ATOM 1380 C CA . GLU A 1 171 ? -7.148 -16.547 27.359 1.00 97.12 171 GLU A CA 1
ATOM 1381 C C . GLU A 1 171 ? -7.610 -15.300 28.140 1.00 97.12 171 GLU A C 1
ATOM 1383 O O . GLU A 1 171 ? -8.143 -15.410 29.248 1.00 97.12 171 GLU A O 1
ATOM 1388 N N . ARG A 1 172 ? -7.479 -14.101 27.551 1.00 96.31 172 ARG A N 1
ATOM 1389 C CA . ARG A 1 172 ? -7.963 -12.850 28.156 1.00 96.31 172 ARG A CA 1
ATOM 1390 C C . ARG A 1 172 ? -9.490 -12.778 28.231 1.00 96.31 172 ARG A C 1
ATOM 1392 O O . ARG A 1 172 ? -10.011 -12.298 29.237 1.00 96.31 172 ARG A O 1
ATOM 1399 N N . ILE A 1 173 ? -10.183 -13.263 27.199 1.00 97.44 173 ILE A N 1
ATOM 1400 C CA . ILE A 1 173 ? -11.650 -13.369 27.144 1.00 97.44 173 ILE A CA 1
ATOM 1401 C C . ILE A 1 173 ? -12.162 -14.344 28.208 1.00 97.44 173 ILE A C 1
ATOM 1403 O O . ILE A 1 173 ? -13.110 -14.025 28.923 1.00 97.44 173 ILE A O 1
ATOM 1407 N N . ASP A 1 174 ? -11.526 -15.509 28.344 1.00 97.25 174 ASP A N 1
ATOM 1408 C CA . ASP A 1 174 ? -11.932 -16.540 29.304 1.00 97.25 174 ASP A CA 1
ATOM 1409 C C . ASP A 1 174 ? -11.746 -16.092 30.760 1.00 97.25 174 ASP A C 1
ATOM 1411 O O . ASP A 1 174 ? -12.518 -16.486 31.637 1.00 97.25 174 ASP A O 1
ATOM 1415 N N . ALA A 1 175 ? -10.759 -15.229 31.016 1.00 96.88 175 ALA A N 1
ATOM 1416 C CA . ALA A 1 175 ? -10.535 -14.615 32.322 1.00 96.88 175 ALA A CA 1
ATOM 1417 C C . ALA A 1 175 ? -11.477 -13.430 32.628 1.00 96.88 175 ALA A C 1
ATOM 1419 O O . ALA A 1 175 ? -11.537 -12.981 33.775 1.00 96.88 175 ALA A O 1
ATOM 1420 N N . ALA A 1 176 ? -12.185 -12.896 31.628 1.00 96.88 176 ALA A N 1
ATOM 1421 C CA . ALA A 1 176 ? -13.102 -11.771 31.779 1.00 96.88 176 ALA A CA 1
ATOM 1422 C C . ALA A 1 176 ? -14.544 -12.234 32.056 1.00 96.88 176 ALA A C 1
ATOM 1424 O O . ALA A 1 176 ? -14.945 -13.358 31.754 1.00 96.88 176 ALA A O 1
ATOM 1425 N N . ALA A 1 177 ? -15.363 -11.341 32.613 1.00 96.31 177 ALA A N 1
ATOM 1426 C CA . ALA A 1 177 ? -16.779 -11.595 32.869 1.00 96.31 177 ALA A CA 1
ATOM 1427 C C . ALA A 1 177 ? -17.629 -10.350 32.578 1.00 96.31 177 ALA A C 1
ATOM 1429 O O . ALA A 1 177 ? -17.128 -9.226 32.597 1.00 96.31 177 ALA A O 1
ATOM 1430 N N . GLY A 1 178 ? -18.926 -10.556 32.334 1.00 96.12 178 GLY A N 1
ATOM 1431 C CA . GLY A 1 178 ? -19.884 -9.472 32.103 1.00 96.12 178 GLY A CA 1
ATOM 1432 C C . GLY A 1 178 ? -19.565 -8.641 30.856 1.00 96.12 178 GLY A C 1
ATOM 1433 O O . GLY A 1 178 ? -19.188 -9.190 29.821 1.00 96.12 178 GLY A O 1
ATOM 1434 N N . GLU A 1 179 ? -19.715 -7.320 30.970 1.00 95.50 179 GLU A N 1
ATOM 1435 C CA . GLU A 1 179 ? -19.517 -6.367 29.867 1.00 95.50 179 GLU A CA 1
ATOM 1436 C C . GLU A 1 179 ? -18.103 -6.419 29.278 1.00 95.50 179 GLU A C 1
ATOM 1438 O O . GLU A 1 179 ? -17.947 -6.345 28.061 1.00 95.50 179 GLU A O 1
ATOM 1443 N N . GLU A 1 180 ? -17.074 -6.624 30.108 1.00 95.12 180 GLU A N 1
ATOM 1444 C CA . GLU A 1 180 ? -15.694 -6.703 29.616 1.00 95.12 180 GLU A CA 1
ATOM 1445 C C . GLU A 1 180 ? -15.490 -7.937 28.734 1.00 95.12 180 GLU A C 1
ATOM 1447 O O . GLU A 1 180 ? -14.868 -7.846 27.680 1.00 95.12 180 GLU A O 1
ATOM 1452 N N . LYS A 1 181 ? -16.078 -9.084 29.100 1.00 97.50 181 LYS A N 1
ATOM 1453 C CA . LYS A 1 181 ? -16.019 -10.279 28.249 1.00 97.50 181 LYS A CA 1
ATOM 1454 C C . LYS A 1 181 ? -16.640 -10.006 26.877 1.00 97.50 181 LYS A C 1
ATOM 1456 O O . LYS A 1 181 ? -16.026 -10.305 25.858 1.00 97.50 181 LYS A O 1
ATOM 1461 N N . GLN A 1 182 ? -17.815 -9.378 26.855 1.00 97.19 182 GLN A N 1
ATOM 1462 C CA . GLN A 1 182 ? -18.516 -9.037 25.616 1.00 97.19 182 GLN A CA 1
ATOM 1463 C C . GLN A 1 182 ? -17.731 -8.030 24.759 1.00 97.19 182 GLN A C 1
ATOM 1465 O O . GLN A 1 182 ? -17.677 -8.156 23.531 1.00 97.19 182 GLN A O 1
ATOM 1470 N N . ARG A 1 183 ? -17.071 -7.054 25.394 1.00 95.94 183 ARG A N 1
ATOM 1471 C CA . ARG A 1 183 ? -16.175 -6.104 24.723 1.00 95.94 183 ARG A CA 1
ATOM 1472 C C . ARG A 1 183 ? -15.002 -6.819 24.048 1.00 95.94 183 ARG A C 1
ATOM 1474 O O . ARG A 1 183 ? -14.721 -6.553 22.881 1.00 95.94 183 ARG A O 1
ATOM 1481 N N . LEU A 1 184 ? -14.343 -7.743 24.748 1.00 97.69 184 LEU A N 1
ATOM 1482 C CA . LEU A 1 184 ? -13.210 -8.504 24.210 1.00 97.69 184 LEU A CA 1
ATOM 1483 C C . LEU A 1 184 ? -13.625 -9.478 23.098 1.00 97.69 184 LEU A C 1
ATOM 1485 O O . LEU A 1 184 ? -12.903 -9.629 22.114 1.00 97.69 184 LEU A O 1
ATOM 1489 N N . GLU A 1 185 ? -14.797 -10.106 23.216 1.00 97.62 185 GLU A N 1
ATOM 1490 C CA . GLU A 1 185 ? -15.376 -10.932 22.150 1.00 97.62 185 GLU A CA 1
ATOM 1491 C C . GLU A 1 185 ? -15.655 -10.102 20.889 1.00 97.62 185 GLU A C 1
ATOM 1493 O O . GLU A 1 185 ? -15.325 -10.534 19.782 1.00 97.62 185 GLU A O 1
ATOM 1498 N N . THR A 1 186 ? -16.179 -8.884 21.057 1.00 97.25 186 THR A N 1
ATOM 1499 C CA . THR A 1 186 ? -16.405 -7.936 19.954 1.00 97.25 186 THR A CA 1
ATOM 1500 C C . THR A 1 186 ? -15.086 -7.533 19.294 1.00 97.25 186 THR A C 1
ATOM 1502 O O . THR A 1 186 ? -14.963 -7.614 18.073 1.00 97.25 186 THR A O 1
ATOM 1505 N N . LEU A 1 187 ? -14.072 -7.176 20.090 1.00 97.75 187 LEU A N 1
ATOM 1506 C CA . LEU A 1 187 ? -12.732 -6.849 19.596 1.00 97.75 187 LEU A CA 1
ATOM 1507 C C . LEU A 1 187 ? -12.121 -8.018 18.809 1.00 97.75 187 LEU A C 1
ATOM 1509 O O . LEU A 1 187 ? -11.595 -7.822 17.716 1.00 97.75 187 LEU A O 1
ATOM 1513 N N . ARG A 1 188 ? -12.227 -9.249 19.325 1.00 97.69 188 ARG A N 1
ATOM 1514 C CA . ARG A 1 188 ? -11.754 -10.451 18.622 1.00 97.69 188 ARG A CA 1
ATOM 1515 C C . ARG A 1 188 ? -12.455 -10.633 17.279 1.00 97.69 188 ARG A C 1
ATOM 1517 O O . ARG A 1 188 ? -11.784 -10.959 16.303 1.00 97.69 188 ARG A O 1
ATOM 1524 N N . GLY A 1 189 ? -13.771 -10.424 17.235 1.00 97.00 189 GLY A N 1
ATOM 1525 C CA . GLY A 1 189 ? -14.554 -10.461 16.000 1.00 97.00 189 GLY A CA 1
ATOM 1526 C C . GLY A 1 189 ? -14.040 -9.460 14.965 1.00 97.00 189 GLY A C 1
ATOM 1527 O O . GLY A 1 189 ? -13.722 -9.860 13.850 1.00 97.00 189 GLY A O 1
ATOM 1528 N N . GLN A 1 190 ? -13.854 -8.201 15.370 1.00 96.00 190 GLN A N 1
ATOM 1529 C CA . GLN A 1 190 ? -13.338 -7.136 14.503 1.00 96.00 190 GLN A CA 1
ATOM 1530 C C . GLN A 1 190 ? -11.936 -7.445 13.969 1.00 96.00 190 GLN A C 1
ATOM 1532 O O . GLN A 1 190 ? -11.683 -7.315 12.774 1.00 96.00 190 GLN A O 1
ATOM 1537 N N . ILE A 1 191 ? -11.018 -7.893 14.834 1.00 97.25 191 ILE A N 1
ATOM 1538 C CA . ILE A 1 191 ? -9.659 -8.250 14.407 1.00 97.25 191 ILE A CA 1
ATOM 1539 C C . ILE A 1 191 ? -9.713 -9.396 13.390 1.00 97.25 191 ILE A C 1
ATOM 1541 O O . ILE A 1 191 ? -9.026 -9.334 12.371 1.00 97.25 191 ILE A O 1
ATOM 1545 N N . LEU A 1 192 ? -10.522 -10.432 13.642 1.00 95.75 192 LEU A N 1
ATOM 1546 C CA . LEU A 1 192 ? -10.658 -11.578 12.740 1.00 95.75 192 LEU A CA 1
ATOM 1547 C C . LEU A 1 192 ? -11.239 -11.187 11.382 1.00 95.75 192 LEU A C 1
ATOM 1549 O O . LEU A 1 192 ? -10.734 -11.659 10.368 1.00 95.75 192 LEU A O 1
ATOM 1553 N N . GLU A 1 193 ? -12.271 -10.350 11.359 1.00 94.69 193 GLU A N 1
ATOM 1554 C CA . GLU A 1 193 ? -12.910 -9.869 10.132 1.00 94.69 193 GLU A CA 1
ATOM 1555 C C . GLU A 1 193 ? -11.904 -9.137 9.238 1.00 94.69 193 GLU A C 1
ATOM 1557 O O . GLU A 1 193 ? -11.625 -9.590 8.128 1.00 94.69 193 GLU A O 1
ATOM 1562 N N . VAL A 1 194 ? -11.246 -8.103 9.772 1.00 92.75 194 VAL A N 1
ATOM 1563 C CA . VAL A 1 194 ? -10.258 -7.308 9.024 1.00 92.75 194 VAL A CA 1
ATOM 1564 C C . VAL A 1 194 ? -9.063 -8.170 8.595 1.00 92.75 194 VAL A C 1
ATOM 1566 O O . VAL A 1 194 ? -8.577 -8.067 7.471 1.00 92.75 194 VAL A O 1
ATOM 1569 N N . THR A 1 195 ? -8.599 -9.077 9.463 1.00 93.06 195 THR A N 1
ATOM 1570 C CA . THR A 1 195 ? -7.510 -10.016 9.135 1.00 93.06 195 THR A CA 1
ATOM 1571 C C . THR A 1 195 ? -7.887 -10.909 7.952 1.00 93.06 195 THR A C 1
ATOM 1573 O O . THR A 1 195 ? -7.081 -11.093 7.041 1.00 93.06 195 THR A O 1
ATOM 1576 N N . GLN A 1 196 ? -9.112 -11.444 7.940 1.00 92.62 196 GLN A N 1
ATOM 1577 C CA . GLN A 1 196 ? -9.600 -12.296 6.856 1.00 92.62 196 GLN A CA 1
ATOM 1578 C C . GLN A 1 196 ? -9.752 -11.534 5.540 1.00 92.62 196 GLN A C 1
ATOM 1580 O O . GLN A 1 196 ? -9.459 -12.098 4.487 1.00 92.62 196 GLN A O 1
ATOM 1585 N N . GLU A 1 197 ? -10.202 -10.282 5.577 1.00 89.69 197 GLU A N 1
ATOM 1586 C CA . GLU A 1 197 ? -10.294 -9.438 4.384 1.00 89.69 197 GLU A CA 1
ATOM 1587 C C . GLU A 1 197 ? -8.918 -9.195 3.765 1.00 89.69 197 GLU A C 1
ATOM 1589 O O . GLU A 1 197 ? -8.723 -9.472 2.578 1.00 89.69 197 GLU A O 1
ATOM 1594 N N . ILE A 1 198 ? -7.940 -8.788 4.582 1.00 87.88 198 ILE A N 1
ATOM 1595 C CA . ILE A 1 198 ? -6.552 -8.605 4.139 1.00 87.88 198 ILE A CA 1
ATOM 1596 C C . ILE A 1 198 ? -6.011 -9.909 3.547 1.00 87.88 198 ILE A C 1
ATOM 1598 O O . ILE A 1 198 ? -5.440 -9.907 2.456 1.00 87.88 198 ILE A O 1
ATOM 1602 N N . ASP A 1 199 ? -6.226 -11.041 4.218 1.00 90.31 199 ASP A N 1
ATOM 1603 C CA . ASP A 1 199 ? -5.743 -12.341 3.747 1.00 90.31 199 ASP A CA 1
ATOM 1604 C C . ASP A 1 199 ? -6.355 -12.744 2.408 1.00 90.31 199 ASP A C 1
ATOM 1606 O O . ASP A 1 199 ? -5.636 -13.199 1.517 1.00 90.31 199 ASP A O 1
ATOM 1610 N N . ARG A 1 200 ? -7.667 -12.551 2.234 1.00 91.75 200 ARG A N 1
ATOM 1611 C CA . ARG A 1 200 ? -8.355 -12.831 0.966 1.00 91.75 200 ARG A CA 1
ATOM 1612 C C . ARG A 1 200 ? -7.813 -11.958 -0.158 1.00 91.75 200 ARG A C 1
ATOM 1614 O O . ARG A 1 200 ? -7.547 -12.477 -1.240 1.00 91.75 200 ARG A O 1
ATOM 1621 N N . MET A 1 201 ? -7.608 -10.663 0.093 1.00 84.75 201 MET A N 1
ATOM 1622 C CA . MET A 1 201 ? -7.032 -9.750 -0.897 1.00 84.75 201 MET A CA 1
ATOM 1623 C C . MET A 1 201 ? -5.620 -10.182 -1.304 1.00 84.75 201 MET A C 1
ATOM 1625 O O . MET A 1 201 ? -5.312 -10.243 -2.494 1.00 84.75 201 MET A O 1
ATOM 1629 N N . GLN A 1 202 ? -4.775 -10.550 -0.340 1.00 87.19 202 GLN A N 1
ATOM 1630 C CA . GLN A 1 202 ? -3.412 -10.997 -0.629 1.00 87.19 202 GLN A CA 1
ATOM 1631 C C . GLN A 1 202 ? -3.386 -12.336 -1.372 1.00 87.19 202 GLN A C 1
ATOM 1633 O O . GLN A 1 202 ? -2.608 -12.504 -2.311 1.00 87.19 202 GLN A O 1
ATOM 1638 N N . GLN A 1 203 ? -4.267 -13.273 -1.015 1.00 89.06 203 GLN A N 1
ATOM 1639 C CA . GLN A 1 203 ? -4.424 -14.536 -1.739 1.00 89.06 203 GLN A CA 1
ATOM 1640 C C . GLN A 1 203 ? -4.887 -14.313 -3.181 1.00 89.06 203 GLN A C 1
ATOM 1642 O O . GLN A 1 203 ? -4.346 -14.939 -4.092 1.00 89.06 203 GLN A O 1
ATOM 1647 N N . ALA A 1 204 ? -5.842 -13.407 -3.405 1.00 87.25 204 ALA A N 1
ATOM 1648 C CA . ALA A 1 204 ? -6.315 -13.064 -4.742 1.00 87.25 204 ALA A CA 1
ATOM 1649 C C . ALA A 1 204 ? -5.192 -12.461 -5.599 1.00 87.25 204 ALA A C 1
ATOM 1651 O O . ALA A 1 204 ? -4.975 -12.908 -6.725 1.00 87.25 204 ALA A O 1
ATOM 1652 N N . ARG A 1 205 ? -4.414 -11.522 -5.044 1.00 85.62 205 ARG A N 1
ATOM 1653 C CA . ARG A 1 205 ? -3.251 -10.936 -5.730 1.00 85.62 205 ARG A CA 1
ATOM 1654 C C . ARG A 1 205 ? -2.180 -11.977 -6.049 1.00 85.62 205 ARG A C 1
ATOM 1656 O O . ARG A 1 205 ? -1.672 -12.011 -7.166 1.00 85.62 205 ARG A O 1
ATOM 1663 N N . ALA A 1 206 ? -1.868 -12.864 -5.105 1.00 87.81 206 ALA A N 1
ATOM 1664 C CA . ALA A 1 206 ? -0.908 -13.943 -5.328 1.00 87.81 206 ALA A CA 1
ATOM 1665 C C . ALA A 1 206 ? -1.385 -14.918 -6.418 1.00 87.81 206 ALA A C 1
ATOM 1667 O O . ALA A 1 206 ? -0.602 -15.322 -7.279 1.00 87.81 206 ALA A O 1
ATOM 1668 N N . ALA A 1 207 ? -2.675 -15.263 -6.424 1.00 88.50 207 ALA A N 1
ATOM 1669 C CA . ALA A 1 207 ? -3.270 -16.100 -7.460 1.00 88.50 207 ALA A CA 1
ATOM 1670 C C . ALA A 1 207 ? -3.215 -15.425 -8.839 1.00 88.50 207 ALA A C 1
ATOM 1672 O O . ALA A 1 207 ? -2.873 -16.083 -9.821 1.00 88.50 207 ALA A O 1
ATOM 1673 N N . GLN A 1 208 ? -3.484 -14.118 -8.909 1.00 87.75 208 GLN A N 1
ATOM 1674 C CA . GLN A 1 208 ? -3.382 -13.333 -10.138 1.00 87.75 208 GLN A CA 1
ATOM 1675 C C . GLN A 1 208 ? -1.944 -13.301 -10.673 1.00 87.75 208 GLN A C 1
ATOM 1677 O O . GLN A 1 208 ? -1.727 -13.599 -11.846 1.00 87.75 208 GLN A O 1
ATOM 1682 N N . ALA A 1 209 ? -0.956 -13.026 -9.816 1.00 90.06 209 ALA A N 1
ATOM 1683 C CA . ALA A 1 209 ? 0.458 -13.036 -10.191 1.00 90.06 209 ALA A CA 1
ATOM 1684 C C . ALA A 1 209 ? 0.910 -14.419 -10.697 1.00 90.06 209 ALA A C 1
ATOM 1686 O O . ALA A 1 209 ? 1.581 -14.528 -11.725 1.00 90.06 209 ALA A O 1
ATOM 1687 N N . ALA A 1 210 ? 0.495 -15.496 -10.022 1.00 89.00 210 ALA A N 1
ATOM 1688 C CA . ALA A 1 210 ? 0.805 -16.862 -10.437 1.00 89.00 210 ALA A CA 1
ATOM 1689 C C . ALA A 1 210 ? 0.127 -17.252 -11.764 1.00 89.00 210 ALA A C 1
ATOM 1691 O O . ALA A 1 210 ? 0.730 -17.948 -12.586 1.00 89.00 210 ALA A O 1
ATOM 1692 N N . ALA A 1 211 ? -1.116 -16.817 -11.987 1.00 91.19 211 ALA A N 1
ATOM 1693 C CA . ALA A 1 211 ? -1.831 -17.034 -13.242 1.00 91.19 211 ALA A CA 1
ATOM 1694 C C . ALA A 1 211 ? -1.166 -16.281 -14.403 1.00 91.19 211 ALA A C 1
ATOM 1696 O O . ALA A 1 211 ? -0.979 -16.861 -15.473 1.00 91.19 211 ALA A O 1
ATOM 1697 N N . LEU A 1 212 ? -0.741 -15.036 -14.170 1.00 93.25 212 LEU A N 1
ATOM 1698 C CA . LEU A 1 212 ? 0.000 -14.240 -15.144 1.00 93.25 212 LEU A CA 1
ATOM 1699 C C . LEU A 1 212 ? 1.344 -14.885 -15.505 1.00 93.25 212 LEU A C 1
ATOM 1701 O O . LEU A 1 212 ? 1.699 -14.980 -16.675 1.00 93.25 212 LEU A O 1
ATOM 1705 N N . LEU A 1 213 ? 2.092 -15.389 -14.520 1.00 94.88 213 LEU A N 1
ATOM 1706 C CA . LEU A 1 213 ? 3.363 -16.059 -14.802 1.00 94.88 213 LEU A CA 1
ATOM 1707 C C . LEU A 1 213 ? 3.151 -17.317 -15.653 1.00 94.88 213 LEU A C 1
ATOM 1709 O O . LEU A 1 213 ? 3.909 -17.577 -16.586 1.00 94.88 213 LEU A O 1
ATOM 1713 N N . ARG A 1 214 ? 2.095 -18.082 -15.359 1.00 93.12 214 ARG A N 1
ATOM 1714 C CA . ARG A 1 214 ? 1.733 -19.269 -16.137 1.00 93.12 214 ARG A CA 1
ATOM 1715 C C . ARG A 1 214 ? 1.376 -18.922 -17.580 1.00 93.12 214 ARG A C 1
ATOM 1717 O O . ARG A 1 214 ? 1.866 -19.589 -18.486 1.00 93.12 214 ARG A O 1
ATOM 1724 N N . SER A 1 215 ? 0.587 -17.870 -17.804 1.00 94.62 215 SER A N 1
ATOM 1725 C CA . SER A 1 215 ? 0.236 -17.455 -19.165 1.00 94.62 215 SER A CA 1
ATOM 1726 C C . SER A 1 215 ? 1.464 -17.009 -19.964 1.00 94.62 215 SER A C 1
ATOM 1728 O O . SER A 1 215 ? 1.573 -17.350 -21.137 1.00 94.62 215 SER A O 1
ATOM 1730 N N . LEU A 1 216 ? 2.435 -16.335 -19.334 1.00 93.88 216 LEU A N 1
ATOM 1731 C CA . LEU A 1 216 ? 3.697 -15.939 -19.977 1.00 93.88 216 LEU A CA 1
ATOM 1732 C C . LEU A 1 216 ? 4.605 -17.137 -20.300 1.00 93.88 216 LEU A C 1
ATOM 1734 O O . LEU A 1 216 ? 5.249 -17.172 -21.354 1.00 93.88 216 LEU A O 1
ATOM 1738 N N . LEU A 1 217 ? 4.641 -18.144 -19.423 1.00 93.50 217 LEU A N 1
ATOM 1739 C CA . LEU A 1 217 ? 5.362 -19.395 -19.672 1.00 93.50 217 LEU A CA 1
ATOM 1740 C C . LEU A 1 217 ? 4.814 -20.118 -20.909 1.00 93.50 217 LEU A C 1
ATOM 1742 O O . LEU A 1 217 ? 5.602 -20.561 -21.744 1.00 93.50 217 LEU A O 1
ATOM 1746 N N . GLU A 1 218 ? 3.488 -20.176 -21.042 1.00 93.69 218 GLU A N 1
ATOM 1747 C CA . GLU A 1 218 ? 2.766 -20.857 -22.126 1.00 93.69 218 GLU A CA 1
ATOM 1748 C C . GLU A 1 218 ? 2.629 -20.009 -23.409 1.00 93.69 218 GLU A C 1
ATOM 1750 O O . GLU A 1 218 ? 2.242 -20.529 -24.457 1.00 93.69 218 GLU A O 1
ATOM 1755 N N . ALA A 1 219 ? 2.956 -18.713 -23.353 1.00 94.44 219 ALA A N 1
ATOM 1756 C CA . ALA A 1 219 ? 2.770 -17.781 -24.461 1.00 94.44 219 ALA A CA 1
ATOM 1757 C C . ALA A 1 219 ? 3.611 -18.160 -25.701 1.00 94.44 219 ALA A C 1
ATOM 1759 O O . ALA A 1 219 ? 4.839 -18.219 -25.616 1.00 94.44 219 ALA A O 1
ATOM 1760 N N . PRO A 1 220 ? 3.008 -18.328 -26.890 1.00 91.06 220 PRO A N 1
ATOM 1761 C CA . PRO A 1 220 ? 3.770 -18.574 -28.116 1.00 91.06 220 PRO A CA 1
ATOM 1762 C C . PRO A 1 220 ? 4.667 -17.387 -28.495 1.00 91.06 220 PRO A C 1
ATOM 1764 O O . PRO A 1 220 ? 5.827 -17.573 -28.858 1.00 91.06 220 PRO A O 1
ATOM 1767 N N . ASP A 1 221 ? 4.135 -16.168 -28.366 1.00 94.00 221 ASP A N 1
ATOM 1768 C CA . ASP A 1 221 ? 4.858 -14.911 -28.555 1.00 94.00 221 ASP A CA 1
ATOM 1769 C C . ASP A 1 221 ? 5.055 -14.237 -27.195 1.00 94.00 221 ASP A C 1
ATOM 1771 O O . ASP A 1 221 ? 4.126 -13.675 -26.612 1.00 94.00 221 ASP A O 1
ATOM 1775 N N . LEU A 1 222 ? 6.276 -14.340 -26.670 1.00 92.75 222 LEU A N 1
ATOM 1776 C CA . LEU A 1 222 ? 6.607 -13.784 -25.363 1.00 92.75 222 LEU A CA 1
ATOM 1777 C C . LEU A 1 222 ? 6.676 -12.252 -25.382 1.00 92.75 222 LEU A C 1
ATOM 1779 O O . LEU A 1 222 ? 6.350 -11.626 -24.377 1.00 92.75 222 LEU A O 1
ATOM 1783 N N . ASP A 1 223 ? 7.094 -11.645 -26.493 1.00 91.12 223 ASP A N 1
ATOM 1784 C CA . ASP A 1 223 ? 7.245 -10.190 -26.571 1.00 91.12 223 ASP A CA 1
ATOM 1785 C C . ASP A 1 223 ? 5.889 -9.503 -26.523 1.00 91.12 223 ASP A C 1
ATOM 1787 O O . ASP A 1 223 ? 5.695 -8.549 -25.769 1.00 91.12 223 ASP A O 1
ATOM 1791 N N . GLU A 1 224 ? 4.935 -10.012 -27.296 1.00 91.75 224 GLU A N 1
ATOM 1792 C CA . GLU A 1 224 ? 3.586 -9.464 -27.304 1.00 91.75 224 GLU A CA 1
ATOM 1793 C C . GLU A 1 224 ? 2.860 -9.731 -25.979 1.00 91.75 224 GLU A C 1
ATOM 1795 O O . GLU A 1 224 ? 2.243 -8.822 -25.420 1.00 91.75 224 GLU A O 1
ATOM 1800 N N . ALA A 1 225 ? 3.005 -10.936 -25.416 1.00 93.00 225 ALA A N 1
ATOM 1801 C CA . ALA A 1 225 ? 2.414 -11.266 -24.123 1.00 93.00 225 ALA A CA 1
ATOM 1802 C C . ALA A 1 225 ? 2.958 -10.377 -22.992 1.00 93.00 225 ALA A C 1
ATOM 1804 O O . ALA A 1 225 ? 2.184 -9.897 -22.165 1.00 93.00 225 ALA A O 1
ATOM 1805 N N . LEU A 1 226 ? 4.268 -10.099 -22.976 1.00 92.75 226 LEU A N 1
ATOM 1806 C CA . LEU A 1 226 ? 4.869 -9.191 -21.998 1.00 92.75 226 LEU A CA 1
ATOM 1807 C C . LEU A 1 226 ? 4.357 -7.758 -22.150 1.00 92.75 226 LEU A C 1
ATOM 1809 O O . LEU A 1 226 ? 4.018 -7.142 -21.144 1.00 92.75 226 LEU A O 1
ATOM 1813 N N . ARG A 1 227 ? 4.242 -7.231 -23.377 1.00 87.56 227 ARG A N 1
ATOM 1814 C CA . ARG A 1 227 ? 3.701 -5.876 -23.604 1.00 87.56 227 ARG A CA 1
ATOM 1815 C C . ARG A 1 227 ? 2.283 -5.722 -23.067 1.00 87.56 227 ARG A C 1
ATO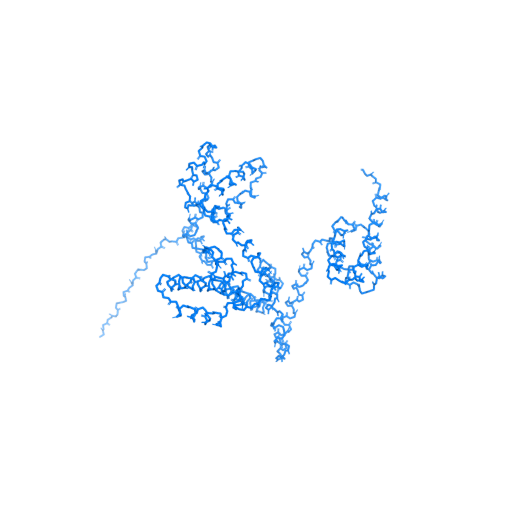M 1817 O O . ARG A 1 227 ? 1.992 -4.720 -22.420 1.00 87.56 227 ARG A O 1
ATOM 1824 N N . GLN A 1 228 ? 1.422 -6.707 -23.316 1.00 88.62 228 GLN A N 1
ATOM 1825 C CA . GLN A 1 228 ? 0.039 -6.703 -22.830 1.00 88.62 228 GLN A CA 1
ATOM 1826 C C . GLN A 1 228 ? -0.036 -6.879 -21.310 1.00 88.62 228 GLN A C 1
ATOM 1828 O O . GLN A 1 228 ? -0.901 -6.298 -20.661 1.00 88.62 228 GLN A O 1
ATOM 1833 N N . ALA A 1 229 ? 0.893 -7.647 -20.739 1.00 90.44 229 ALA A N 1
ATOM 1834 C CA . ALA A 1 229 ? 0.986 -7.881 -19.306 1.00 90.44 229 ALA A CA 1
ATOM 1835 C C . ALA A 1 229 ? 1.544 -6.689 -18.517 1.00 90.44 229 ALA A C 1
ATOM 1837 O O . ALA A 1 229 ? 1.312 -6.638 -17.314 1.00 90.44 229 ALA A O 1
ATOM 1838 N N . MET A 1 230 ? 2.252 -5.739 -19.145 1.00 88.12 230 MET A N 1
ATOM 1839 C CA . MET A 1 230 ? 2.956 -4.654 -18.441 1.00 88.12 230 MET A CA 1
ATOM 1840 C C . MET A 1 230 ? 2.130 -3.919 -17.370 1.00 88.12 230 MET A C 1
ATOM 1842 O O . MET A 1 230 ? 2.667 -3.714 -16.285 1.00 88.12 230 MET A O 1
ATOM 1846 N N . PRO A 1 231 ? 0.849 -3.557 -17.590 1.00 87.19 231 PRO A N 1
ATOM 1847 C CA . PRO A 1 231 ? 0.038 -2.897 -16.560 1.00 87.19 231 PRO A CA 1
ATOM 1848 C C . PRO A 1 231 ? -0.237 -3.761 -15.318 1.00 87.19 231 PRO A C 1
ATOM 1850 O O . PRO A 1 231 ? -0.612 -3.232 -14.277 1.00 87.19 231 PRO A O 1
ATOM 1853 N N . LEU A 1 232 ? -0.092 -5.083 -15.437 1.00 85.38 232 LEU A N 1
ATOM 1854 C CA . LEU A 1 232 ? -0.338 -6.071 -14.385 1.00 85.38 232 LEU A CA 1
ATOM 1855 C C . LEU A 1 232 ? 0.952 -6.528 -13.687 1.00 85.38 232 LEU A C 1
ATOM 1857 O O . LEU A 1 232 ? 0.886 -7.322 -12.750 1.00 85.38 232 LEU A O 1
ATOM 1861 N N . ILE A 1 233 ? 2.120 -6.077 -14.155 1.00 89.06 233 ILE A N 1
ATOM 1862 C CA . ILE A 1 233 ? 3.412 -6.444 -13.579 1.00 89.06 233 ILE A CA 1
ATOM 1863 C C . ILE A 1 233 ? 3.726 -5.496 -12.421 1.00 89.06 233 ILE A C 1
ATOM 1865 O O . ILE A 1 233 ? 4.104 -4.345 -12.624 1.00 89.06 233 ILE A O 1
ATOM 1869 N N . ASP A 1 234 ? 3.575 -6.011 -11.204 1.00 87.44 234 ASP A N 1
ATOM 1870 C CA . ASP A 1 234 ? 3.911 -5.341 -9.952 1.00 87.44 234 ASP A CA 1
ATOM 1871 C C . ASP A 1 234 ? 5.054 -6.063 -9.210 1.00 87.44 234 ASP A C 1
ATOM 1873 O O . ASP A 1 234 ? 5.567 -7.101 -9.644 1.00 87.44 234 ASP A O 1
ATOM 1877 N N . ASP A 1 235 ? 5.461 -5.523 -8.060 1.00 88.69 235 ASP A N 1
ATOM 1878 C CA . ASP A 1 235 ? 6.525 -6.111 -7.237 1.00 88.69 235 ASP A CA 1
ATOM 1879 C C . ASP A 1 235 ? 6.208 -7.548 -6.789 1.00 88.69 235 ASP A C 1
ATOM 1881 O O . ASP A 1 235 ? 7.113 -8.377 -6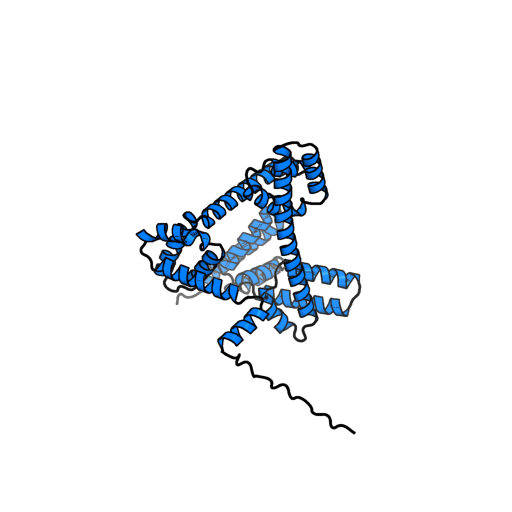.652 1.00 88.69 235 ASP A O 1
ATOM 1885 N N . LEU A 1 236 ? 4.925 -7.876 -6.589 1.00 89.62 236 LEU A N 1
ATOM 1886 C CA . LEU A 1 236 ? 4.497 -9.222 -6.211 1.00 89.62 236 LEU A CA 1
ATOM 1887 C C . LEU A 1 236 ? 4.718 -10.210 -7.360 1.00 89.62 236 LEU A C 1
ATOM 1889 O O . LEU A 1 236 ? 5.210 -11.321 -7.134 1.00 89.62 236 LEU A O 1
ATOM 1893 N N . PHE A 1 237 ? 4.394 -9.816 -8.591 1.00 95.19 237 PHE A N 1
ATOM 1894 C CA . PHE A 1 237 ? 4.713 -10.604 -9.775 1.00 95.19 237 PHE A CA 1
ATOM 1895 C C . PHE A 1 237 ? 6.226 -10.809 -9.919 1.00 95.19 237 PHE A C 1
ATOM 1897 O O . PHE A 1 237 ? 6.669 -11.945 -10.104 1.00 95.19 237 PHE A O 1
ATOM 1904 N N . LEU A 1 238 ? 7.026 -9.746 -9.774 1.00 94.19 238 LEU A N 1
ATOM 1905 C CA . LEU A 1 238 ? 8.488 -9.836 -9.852 1.00 94.19 238 LEU A CA 1
ATOM 1906 C C . LEU A 1 238 ? 9.049 -10.804 -8.802 1.00 94.19 238 LEU A C 1
ATOM 1908 O O . LEU A 1 238 ? 9.853 -11.676 -9.135 1.00 94.19 238 LEU A O 1
ATOM 1912 N N . GLY A 1 239 ? 8.579 -10.715 -7.555 1.00 93.38 239 GLY A N 1
ATOM 1913 C CA . GLY A 1 239 ? 8.945 -11.657 -6.497 1.00 93.38 239 GLY A CA 1
ATOM 1914 C C . GLY A 1 239 ? 8.541 -13.099 -6.822 1.00 93.38 239 GLY A C 1
ATOM 1915 O O . GLY A 1 239 ? 9.324 -14.028 -6.621 1.00 93.38 239 GLY A O 1
ATOM 1916 N N . THR A 1 240 ? 7.350 -13.292 -7.396 1.00 94.62 240 THR A N 1
ATOM 1917 C CA . THR A 1 240 ? 6.853 -14.609 -7.827 1.00 94.62 240 THR A CA 1
ATOM 1918 C C . THR A 1 240 ? 7.733 -15.211 -8.926 1.00 94.62 240 THR A C 1
ATOM 1920 O O . THR A 1 240 ? 8.065 -16.398 -8.864 1.00 94.62 240 THR A O 1
ATOM 1923 N N . LEU A 1 241 ? 8.156 -14.411 -9.908 1.00 96.25 241 LEU A N 1
ATOM 1924 C CA . LEU A 1 241 ? 9.076 -14.831 -10.966 1.00 96.25 241 LEU A CA 1
ATOM 1925 C C . LEU A 1 241 ? 10.429 -15.275 -10.389 1.00 96.25 241 LEU A C 1
ATOM 1927 O O . LEU A 1 241 ? 10.893 -16.367 -10.718 1.00 96.25 241 LEU A O 1
ATOM 1931 N N . GLN A 1 242 ? 11.025 -14.483 -9.490 1.00 95.88 242 GLN A N 1
ATOM 1932 C CA . GLN A 1 242 ? 12.305 -14.829 -8.857 1.00 95.88 242 GLN A CA 1
ATOM 1933 C C . GLN A 1 242 ? 12.216 -16.116 -8.026 1.00 95.88 242 GLN A C 1
ATOM 1935 O O . GLN A 1 242 ? 13.081 -16.984 -8.135 1.00 95.88 242 GLN A O 1
ATOM 1940 N N . ALA A 1 243 ? 11.140 -16.295 -7.255 1.00 94.38 243 ALA A N 1
ATOM 1941 C CA . ALA A 1 243 ? 10.927 -17.521 -6.489 1.00 94.38 243 ALA A CA 1
ATOM 1942 C C . ALA A 1 243 ? 10.822 -18.760 -7.400 1.00 94.38 243 ALA A C 1
ATOM 1944 O O . ALA A 1 243 ? 11.377 -19.814 -7.093 1.00 94.38 243 ALA A O 1
ATOM 1945 N N . ASN A 1 244 ? 10.147 -18.639 -8.549 1.00 94.31 244 ASN A N 1
ATOM 1946 C CA . ASN A 1 244 ? 10.039 -19.737 -9.512 1.00 94.31 244 ASN A CA 1
ATOM 1947 C C . ASN A 1 244 ? 11.366 -20.029 -10.226 1.00 94.31 244 ASN A C 1
ATOM 1949 O O . ASN A 1 244 ? 11.659 -21.199 -10.467 1.00 94.31 244 ASN A O 1
ATOM 1953 N N . LEU A 1 245 ? 12.176 -19.005 -10.527 1.00 95.50 245 LEU A N 1
ATOM 1954 C CA . LEU A 1 245 ? 13.537 -19.178 -11.047 1.00 95.50 245 LEU A CA 1
ATOM 1955 C C . LEU A 1 245 ? 14.383 -20.014 -10.086 1.00 95.50 245 LEU A C 1
ATOM 1957 O O . LEU A 1 245 ? 14.910 -21.047 -10.492 1.00 95.50 245 LEU A O 1
ATOM 1961 N N . GLN A 1 246 ? 14.426 -19.630 -8.808 1.00 93.94 246 GLN A N 1
ATOM 1962 C CA . GLN A 1 246 ? 15.180 -20.360 -7.789 1.00 93.94 246 GLN A CA 1
ATOM 1963 C C . GLN A 1 246 ? 14.720 -21.823 -7.680 1.00 93.94 246 GLN A C 1
ATOM 1965 O O . GLN A 1 246 ? 15.534 -22.744 -7.718 1.00 93.94 246 GLN A O 1
ATOM 1970 N N . VAL A 1 247 ? 13.405 -22.062 -7.621 1.00 93.50 247 VAL A N 1
ATOM 1971 C CA . VAL A 1 247 ? 12.850 -23.424 -7.551 1.00 93.50 247 VAL A CA 1
ATOM 1972 C C . VAL A 1 247 ? 13.178 -24.243 -8.808 1.00 93.50 247 VAL A C 1
ATOM 1974 O O . VAL A 1 247 ? 13.430 -25.447 -8.710 1.00 93.50 247 VAL A O 1
ATOM 1977 N N . ALA A 1 248 ? 13.168 -23.632 -9.995 1.00 93.50 248 ALA A N 1
ATOM 1978 C CA . ALA A 1 248 ? 13.513 -24.309 -11.244 1.00 93.50 248 ALA A CA 1
ATOM 1979 C C . ALA A 1 248 ? 15.008 -24.664 -11.320 1.00 93.50 248 ALA A C 1
ATOM 1981 O O . ALA A 1 248 ? 15.342 -25.748 -11.810 1.00 93.50 248 ALA A O 1
ATOM 1982 N N . GLU A 1 249 ? 15.883 -23.801 -10.793 1.00 91.81 249 GLU A N 1
ATOM 1983 C CA . GLU A 1 249 ? 17.321 -24.059 -10.646 1.00 91.81 249 GLU A CA 1
ATOM 1984 C C . GLU A 1 249 ? 17.587 -25.224 -9.690 1.00 91.81 249 GLU A C 1
ATOM 1986 O O . GLU A 1 249 ? 18.269 -26.177 -10.066 1.00 91.81 249 GLU A O 1
ATOM 1991 N N . GLU A 1 250 ? 16.981 -25.207 -8.500 1.00 93.50 250 GLU A N 1
ATOM 1992 C CA . GLU A 1 250 ? 17.125 -26.269 -7.495 1.00 93.50 250 GLU A CA 1
ATOM 1993 C C . GLU A 1 250 ? 16.640 -27.634 -8.005 1.00 93.50 250 GLU A C 1
ATOM 1995 O O . GLU A 1 250 ? 17.220 -28.674 -7.688 1.00 93.50 250 GLU A O 1
ATOM 2000 N N . ARG A 1 251 ? 15.575 -27.648 -8.816 1.00 92.06 251 ARG A N 1
ATOM 2001 C CA . ARG A 1 251 ? 14.974 -28.876 -9.362 1.00 92.06 251 ARG A CA 1
ATOM 2002 C C . ARG A 1 251 ? 15.609 -29.354 -10.668 1.00 92.06 251 ARG A C 1
ATOM 2004 O O . ARG A 1 251 ? 15.215 -30.409 -11.160 1.00 92.06 251 ARG A O 1
ATOM 2011 N N . GLY A 1 252 ? 16.543 -28.599 -11.250 1.00 87.56 252 GLY A N 1
ATOM 2012 C CA . GLY A 1 252 ? 17.176 -28.940 -12.525 1.00 87.56 252 GLY A CA 1
ATOM 2013 C C . GLY A 1 252 ? 16.201 -29.000 -13.710 1.00 87.56 252 GLY A C 1
ATOM 2014 O O . GLY A 1 252 ? 16.443 -29.735 -14.668 1.00 87.56 252 GLY A O 1
ATOM 2015 N N . ASN A 1 253 ? 15.087 -28.258 -13.665 1.00 83.12 253 ASN A N 1
ATOM 2016 C CA . ASN A 1 253 ? 14.105 -28.240 -14.751 1.00 83.12 253 ASN A CA 1
ATOM 2017 C C . ASN A 1 253 ? 14.574 -27.305 -15.877 1.00 83.12 253 ASN A C 1
ATOM 2019 O O . ASN A 1 253 ? 14.181 -26.142 -15.927 1.00 83.12 253 ASN A O 1
ATOM 2023 N N . GLY A 1 254 ? 15.435 -27.817 -16.762 1.00 82.81 254 GLY A N 1
ATOM 2024 C CA . GLY A 1 254 ? 16.125 -27.015 -17.777 1.00 82.81 254 GLY A CA 1
ATOM 2025 C C . GLY A 1 254 ? 15.203 -26.229 -18.717 1.00 82.81 254 GLY A C 1
ATOM 2026 O O . GLY A 1 254 ? 15.498 -25.079 -19.020 1.00 82.81 254 GLY A O 1
ATOM 2027 N N . GLU A 1 255 ? 14.074 -26.804 -19.137 1.00 88.06 255 GLU A N 1
ATOM 2028 C CA . GLU A 1 255 ? 13.143 -26.138 -20.060 1.00 88.06 255 GLU A CA 1
ATOM 2029 C C . GLU A 1 255 ? 12.382 -24.995 -19.378 1.00 88.06 255 GLU A C 1
ATOM 2031 O O . GLU A 1 255 ? 12.355 -23.871 -19.883 1.00 88.06 255 GLU A O 1
ATOM 2036 N N . ALA A 1 256 ? 11.819 -25.250 -18.192 1.00 88.00 256 ALA A N 1
ATOM 2037 C CA . ALA A 1 256 ? 11.121 -24.215 -17.434 1.00 88.00 256 ALA A CA 1
ATOM 2038 C C . ALA A 1 256 ? 12.080 -23.105 -16.986 1.00 88.00 256 ALA A C 1
ATOM 2040 O O . ALA A 1 256 ? 11.733 -21.929 -17.054 1.00 88.00 256 ALA A O 1
ATOM 2041 N N . LEU A 1 257 ? 13.294 -23.469 -16.569 1.00 94.06 257 LEU A N 1
ATOM 2042 C CA . LEU A 1 257 ? 14.325 -22.520 -16.167 1.00 94.06 257 LEU A CA 1
ATOM 2043 C C . LEU A 1 257 ? 14.718 -21.590 -17.316 1.00 94.06 257 LEU A C 1
ATOM 2045 O O . LEU A 1 257 ? 14.773 -20.377 -17.132 1.00 94.06 257 LEU A O 1
ATOM 2049 N N . GLU A 1 258 ? 14.958 -22.142 -18.504 1.00 94.44 258 GLU A N 1
ATOM 2050 C CA . GLU A 1 258 ? 15.310 -21.347 -19.679 1.00 94.44 258 GLU A CA 1
ATOM 2051 C C . GLU A 1 258 ? 14.180 -20.381 -20.046 1.00 94.44 258 GLU A C 1
ATOM 2053 O O . GLU A 1 258 ? 14.410 -19.191 -20.273 1.00 94.44 258 GLU A O 1
ATOM 2058 N N . ARG A 1 259 ? 12.933 -20.859 -20.010 1.00 94.69 259 ARG A N 1
ATOM 2059 C CA . ARG A 1 259 ? 11.769 -20.018 -20.282 1.00 94.69 259 ARG A CA 1
ATOM 2060 C C . ARG A 1 259 ? 11.611 -18.891 -19.259 1.00 94.69 259 ARG A C 1
ATOM 2062 O O . ARG A 1 259 ? 11.395 -17.746 -19.646 1.00 94.69 259 ARG A O 1
ATOM 2069 N N . LEU A 1 260 ? 11.763 -19.187 -17.969 1.00 96.50 260 LEU A N 1
ATOM 2070 C CA . LEU A 1 260 ? 11.712 -18.191 -16.894 1.00 96.50 260 LEU A CA 1
ATOM 2071 C C . LEU A 1 260 ? 12.833 -17.148 -17.022 1.00 96.50 260 LEU A C 1
ATOM 2073 O O . LEU A 1 260 ? 12.583 -15.961 -16.822 1.00 96.50 260 LEU A O 1
ATOM 2077 N N . ARG A 1 261 ? 14.047 -17.558 -17.412 1.00 95.81 261 ARG A N 1
ATOM 2078 C CA . ARG A 1 261 ? 15.169 -16.635 -17.664 1.00 95.81 261 ARG A CA 1
ATOM 2079 C C . ARG A 1 261 ? 14.893 -15.710 -18.840 1.00 95.81 261 ARG A C 1
ATOM 2081 O O . ARG A 1 261 ? 15.191 -14.523 -18.754 1.00 95.81 261 ARG A O 1
ATOM 2088 N N . GLN A 1 262 ? 14.289 -16.220 -19.911 1.00 96.00 262 GLN A N 1
ATOM 2089 C CA . GLN A 1 262 ? 13.874 -15.387 -21.042 1.00 96.00 262 GLN A CA 1
ATOM 2090 C C . GLN A 1 262 ? 12.835 -14.340 -20.628 1.00 96.00 262 GLN A C 1
ATOM 2092 O O . GLN A 1 262 ? 12.931 -13.193 -21.065 1.00 96.00 262 GLN A O 1
ATOM 2097 N N . ILE A 1 263 ? 11.868 -14.714 -19.780 1.00 96.44 263 ILE A N 1
ATOM 2098 C CA . ILE A 1 263 ? 10.881 -13.781 -19.216 1.00 96.44 263 ILE A CA 1
ATOM 2099 C C . ILE A 1 263 ? 11.593 -12.692 -18.404 1.00 96.44 263 ILE A C 1
ATOM 2101 O O . ILE A 1 263 ? 11.393 -11.513 -18.682 1.00 96.44 263 ILE A O 1
ATOM 2105 N N . ASP A 1 264 ? 12.454 -13.070 -17.453 1.00 96.06 264 ASP A N 1
ATOM 2106 C CA . ASP A 1 264 ? 13.191 -12.125 -16.600 1.00 96.06 264 ASP A CA 1
ATOM 2107 C C . ASP A 1 264 ? 14.059 -11.157 -17.419 1.00 96.06 264 ASP A C 1
ATOM 2109 O O . ASP A 1 264 ? 13.979 -9.942 -17.234 1.00 96.06 264 ASP A O 1
ATOM 2113 N N . GLN A 1 265 ? 14.825 -11.664 -18.387 1.00 95.06 265 GLN A N 1
ATOM 2114 C CA . GLN A 1 265 ? 15.697 -10.839 -19.227 1.00 95.06 265 GLN A CA 1
ATOM 2115 C C . GLN A 1 265 ? 14.915 -9.830 -20.072 1.00 95.06 265 GLN A C 1
ATOM 2117 O O . GLN A 1 265 ? 15.266 -8.647 -20.103 1.00 95.06 265 GLN A O 1
ATOM 2122 N N . ARG A 1 266 ? 13.847 -10.273 -20.748 1.00 94.38 266 ARG A N 1
ATOM 2123 C CA . ARG A 1 266 ? 13.014 -9.388 -21.577 1.00 94.38 266 ARG A CA 1
ATOM 2124 C C . ARG A 1 266 ? 12.285 -8.364 -20.724 1.00 94.38 266 ARG A C 1
ATOM 2126 O O . ARG A 1 266 ? 12.245 -7.194 -21.086 1.00 94.38 266 ARG A O 1
ATOM 2133 N N . LEU A 1 267 ? 11.773 -8.775 -19.568 1.00 93.50 267 LEU A N 1
ATOM 2134 C CA . LEU A 1 267 ? 11.110 -7.870 -18.643 1.00 93.50 267 LEU A CA 1
ATOM 2135 C C . LEU A 1 267 ? 12.066 -6.790 -18.125 1.00 93.50 267 LEU A C 1
ATOM 2137 O O . LEU A 1 267 ? 11.722 -5.612 -18.142 1.00 93.50 267 LEU A O 1
ATOM 2141 N N . ARG A 1 268 ? 13.298 -7.154 -17.749 1.00 90.31 268 ARG A N 1
ATOM 2142 C CA . ARG A 1 268 ? 14.339 -6.182 -17.371 1.00 90.31 268 ARG A CA 1
ATOM 2143 C C . ARG A 1 268 ? 14.674 -5.215 -18.502 1.00 90.31 268 ARG A C 1
ATOM 2145 O O . ARG A 1 268 ? 14.927 -4.046 -18.225 1.00 90.31 268 ARG A O 1
ATOM 2152 N N . ALA A 1 269 ? 14.694 -5.682 -19.750 1.00 88.88 269 ALA A N 1
ATOM 2153 C CA . ALA A 1 269 ? 14.899 -4.814 -20.906 1.00 88.88 269 ALA A CA 1
ATOM 2154 C C . ALA A 1 269 ? 13.739 -3.817 -21.064 1.00 88.88 269 ALA A C 1
ATOM 2156 O O . ALA A 1 269 ? 13.981 -2.617 -21.114 1.00 88.88 269 ALA A O 1
ATOM 2157 N N . ILE A 1 270 ? 12.488 -4.290 -21.017 1.00 88.50 270 ILE A N 1
ATOM 2158 C CA . ILE A 1 270 ? 11.295 -3.434 -21.115 1.00 88.50 270 ILE A CA 1
ATOM 2159 C C . ILE A 1 270 ? 11.260 -2.400 -19.983 1.00 88.50 270 ILE A C 1
ATOM 2161 O O . ILE A 1 270 ? 11.038 -1.216 -20.232 1.00 88.50 270 ILE A O 1
ATOM 2165 N N . LEU A 1 271 ? 11.512 -2.822 -18.739 1.00 85.38 271 LEU A N 1
ATOM 2166 C CA . LEU A 1 271 ? 11.542 -1.920 -17.586 1.00 85.38 271 LEU A CA 1
ATOM 2167 C C . LEU A 1 271 ? 12.639 -0.865 -17.735 1.00 85.38 271 LEU A C 1
ATOM 2169 O O . LEU A 1 271 ? 12.384 0.316 -17.509 1.00 85.38 271 LEU A O 1
ATOM 2173 N N . ARG A 1 272 ? 13.834 -1.263 -18.183 1.00 82.25 272 ARG A N 1
ATOM 2174 C CA . ARG A 1 272 ? 14.929 -0.330 -18.468 1.00 82.25 272 ARG A CA 1
ATOM 2175 C C . ARG A 1 272 ? 14.534 0.678 -19.540 1.00 82.25 272 ARG A C 1
ATOM 2177 O O . ARG A 1 272 ? 14.758 1.865 -19.345 1.00 82.25 272 ARG A O 1
ATOM 2184 N N . ASP A 1 273 ? 13.910 0.233 -20.624 1.00 82.75 273 ASP A N 1
ATOM 2185 C CA . ASP A 1 273 ? 13.482 1.094 -21.730 1.00 82.75 273 ASP A CA 1
ATOM 2186 C C . ASP A 1 273 ? 12.323 2.025 -21.343 1.00 82.75 273 ASP A C 1
ATOM 2188 O O . ASP A 1 273 ? 12.187 3.111 -21.908 1.00 82.75 273 ASP A O 1
ATOM 2192 N N . SER A 1 274 ? 11.522 1.645 -20.343 1.00 79.25 274 SER A N 1
ATOM 2193 C CA . SER A 1 274 ? 10.443 2.478 -19.801 1.00 79.25 274 SER A CA 1
ATOM 2194 C C . SER A 1 274 ? 10.933 3.633 -18.917 1.00 79.25 274 SER A C 1
ATOM 2196 O O . SER A 1 274 ? 10.201 4.604 -18.722 1.00 79.25 274 SER A O 1
ATOM 2198 N N . LEU A 1 275 ? 12.170 3.568 -18.405 1.00 79.38 275 LEU A N 1
ATOM 2199 C CA . LEU A 1 275 ? 12.747 4.650 -17.605 1.00 79.38 275 LEU A CA 1
ATOM 2200 C C . LEU A 1 275 ? 12.943 5.909 -18.461 1.00 79.38 275 LEU A C 1
ATOM 2202 O O . LEU A 1 275 ? 13.361 5.790 -19.613 1.00 79.38 275 LEU A O 1
ATOM 2206 N N . PRO A 1 276 ? 12.736 7.118 -17.912 1.00 83.12 276 PRO A N 1
ATOM 2207 C CA . PRO A 1 276 ? 13.082 8.363 -18.588 1.00 83.12 276 PRO A CA 1
ATOM 2208 C C . PRO A 1 276 ? 14.532 8.380 -19.112 1.00 83.12 276 PRO A C 1
ATOM 2210 O O . PRO A 1 276 ? 15.425 7.811 -18.473 1.00 83.12 276 PRO A O 1
ATOM 2213 N N . PRO A 1 277 ? 14.811 9.037 -20.258 1.00 83.75 277 PRO A N 1
ATOM 2214 C CA . PRO A 1 277 ? 16.147 9.061 -20.858 1.00 83.75 277 PRO A CA 1
ATOM 2215 C C . PRO A 1 277 ? 17.260 9.519 -19.906 1.00 83.75 277 PRO A C 1
ATOM 2217 O O . PRO A 1 277 ? 18.350 8.938 -19.944 1.00 83.75 277 PRO A O 1
ATOM 2220 N N . GLY A 1 278 ? 16.982 10.507 -19.045 1.00 84.50 278 GLY A N 1
ATOM 2221 C CA . GLY A 1 278 ? 17.922 10.995 -18.037 1.00 84.50 278 GLY A CA 1
ATOM 2222 C C . GLY A 1 278 ? 18.242 9.935 -16.980 1.00 84.50 278 GLY A C 1
ATOM 2223 O O . GLY A 1 278 ? 19.410 9.649 -16.714 1.00 84.50 278 GLY A O 1
ATOM 2224 N N . LEU A 1 279 ? 17.223 9.252 -16.450 1.00 85.25 279 LEU A N 1
ATOM 2225 C CA . LEU A 1 279 ? 17.407 8.163 -15.484 1.00 85.25 279 LEU A CA 1
ATOM 2226 C C . LEU A 1 279 ? 18.155 6.958 -16.070 1.00 85.25 279 LEU A C 1
ATOM 2228 O O . LEU A 1 279 ? 19.028 6.402 -15.399 1.00 85.25 279 LEU A O 1
ATOM 2232 N N . ARG A 1 280 ? 17.886 6.584 -17.329 1.00 85.94 280 ARG A N 1
ATOM 2233 C CA . ARG A 1 280 ? 18.657 5.533 -18.022 1.00 85.94 280 ARG A CA 1
ATOM 2234 C C . ARG A 1 280 ? 20.131 5.896 -18.150 1.00 85.94 280 ARG A C 1
ATOM 2236 O O . ARG A 1 280 ? 20.992 5.043 -17.955 1.00 85.94 280 ARG A O 1
ATOM 2243 N N . PHE A 1 281 ? 20.422 7.155 -18.477 1.00 89.81 281 PHE A N 1
ATOM 2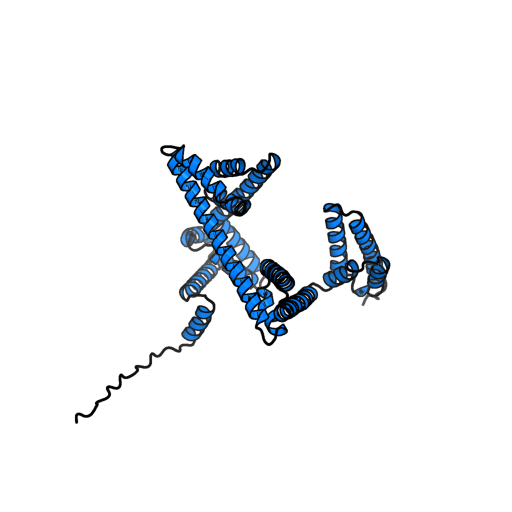244 C CA . PHE A 1 281 ? 21.796 7.634 -18.598 1.00 89.81 281 PHE A CA 1
ATOM 2245 C C . PHE A 1 281 ? 22.530 7.576 -17.254 1.00 89.81 281 PHE A C 1
ATOM 2247 O O . PHE A 1 281 ? 23.658 7.095 -17.188 1.00 89.81 281 PHE A O 1
ATOM 2254 N N . VAL A 1 282 ? 21.862 7.968 -16.166 1.00 90.56 282 VAL A N 1
ATOM 2255 C CA . VAL A 1 282 ? 22.414 7.851 -14.810 1.00 90.56 282 VAL A CA 1
ATOM 2256 C C . VAL A 1 282 ? 22.694 6.397 -14.439 1.00 90.56 282 VAL A C 1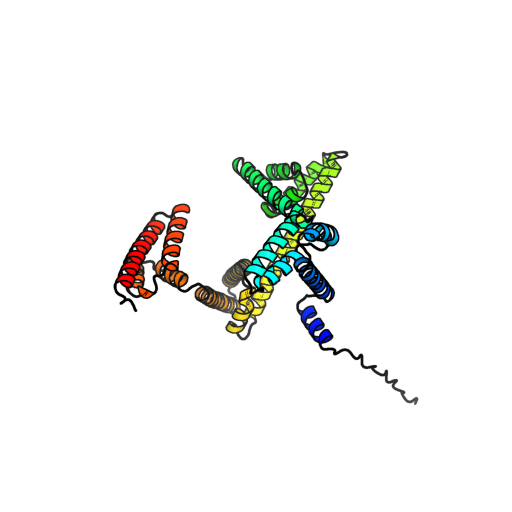
ATOM 2258 O O . VAL A 1 282 ? 23.784 6.112 -13.952 1.00 90.56 282 VAL A O 1
ATOM 2261 N N . GLN A 1 283 ? 21.772 5.465 -14.705 1.00 86.75 283 GLN A N 1
ATOM 2262 C CA . GLN A 1 283 ? 22.023 4.039 -14.457 1.00 86.75 283 GLN A CA 1
ATOM 2263 C C . GLN A 1 283 ? 23.244 3.531 -15.228 1.00 86.75 283 GLN A C 1
ATOM 2265 O O . GLN A 1 283 ? 24.127 2.938 -14.622 1.00 86.75 283 GLN A O 1
ATOM 2270 N N . GLN A 1 284 ? 23.348 3.839 -16.524 1.00 88.81 284 GLN A N 1
ATOM 2271 C CA . GLN A 1 284 ? 24.485 3.435 -17.357 1.00 88.81 284 GLN A CA 1
ATOM 2272 C C . GLN A 1 284 ? 25.837 3.897 -16.781 1.00 88.81 284 GLN A C 1
ATOM 2274 O O . GLN A 1 284 ? 26.820 3.158 -16.849 1.00 88.81 284 GLN A O 1
ATOM 2279 N N . ILE A 1 285 ? 25.889 5.110 -16.219 1.00 91.69 285 ILE A N 1
ATOM 2280 C CA . ILE A 1 285 ? 27.090 5.676 -15.585 1.00 91.69 285 ILE A CA 1
ATOM 2281 C C . ILE A 1 285 ? 27.391 4.966 -14.259 1.00 91.69 285 ILE A C 1
ATOM 2283 O O . ILE A 1 285 ? 28.542 4.634 -13.986 1.00 91.69 285 ILE A O 1
ATOM 2287 N N . LEU A 1 286 ? 26.369 4.739 -13.430 1.00 89.44 286 LEU A N 1
ATOM 2288 C CA . LEU A 1 286 ? 26.525 4.150 -12.097 1.00 89.44 286 LEU A CA 1
ATOM 2289 C C . LEU A 1 286 ? 26.790 2.637 -12.119 1.00 89.44 286 LEU A C 1
ATOM 2291 O O . LEU A 1 286 ? 27.405 2.126 -11.188 1.00 89.44 286 LEU A O 1
ATOM 2295 N N . GLU A 1 287 ? 26.368 1.936 -13.172 1.00 89.50 287 GLU A N 1
ATOM 2296 C CA . GLU A 1 287 ? 26.682 0.520 -13.410 1.00 89.50 287 GLU A CA 1
ATOM 2297 C C . GLU A 1 287 ? 28.167 0.285 -13.726 1.00 89.50 287 GLU A C 1
ATOM 2299 O O . GLU A 1 287 ? 28.647 -0.841 -13.601 1.00 89.50 287 GLU A O 1
ATOM 2304 N N . GLN A 1 288 ? 28.916 1.321 -14.124 1.00 90.88 288 GLN A N 1
ATOM 2305 C CA . GLN A 1 288 ? 30.349 1.173 -14.359 1.00 90.88 288 GLN A CA 1
ATOM 2306 C C . GLN A 1 288 ? 31.067 0.943 -13.030 1.00 90.88 288 GLN A C 1
ATOM 2308 O O . GLN A 1 288 ? 31.009 1.780 -12.129 1.00 90.88 288 GLN A O 1
ATOM 2313 N N . GLU A 1 289 ? 31.804 -0.159 -12.908 1.00 80.00 289 GLU A N 1
ATOM 2314 C CA . GLU A 1 289 ? 32.646 -0.414 -11.735 1.00 80.00 289 GLU A CA 1
ATOM 2315 C C . GLU A 1 289 ? 33.844 0.547 -11.701 1.00 80.00 289 GLU A C 1
ATOM 2317 O O . GLU A 1 289 ? 34.142 1.125 -10.655 1.00 80.00 289 GLU A O 1
ATOM 2322 N N . ASP A 1 290 ? 34.450 0.830 -12.857 1.00 86.94 290 ASP A N 1
ATOM 2323 C CA . ASP A 1 290 ? 35.570 1.763 -13.004 1.00 86.94 290 ASP A CA 1
ATOM 2324 C C . ASP A 1 290 ? 35.102 3.236 -13.023 1.00 86.94 290 ASP A C 1
ATOM 2326 O O . ASP A 1 290 ? 34.332 3.631 -13.908 1.00 86.94 290 ASP A O 1
ATOM 2330 N N . PRO A 1 291 ? 35.571 4.081 -12.082 1.00 82.75 291 PRO A N 1
ATOM 2331 C CA . PRO A 1 291 ? 35.287 5.513 -12.091 1.00 82.75 291 PRO A CA 1
ATOM 2332 C C . PRO A 1 291 ? 35.709 6.218 -13.386 1.00 82.75 291 PRO A C 1
ATOM 2334 O O . PRO A 1 291 ? 35.025 7.146 -13.811 1.00 82.75 291 PRO A O 1
ATOM 2337 N N . GLN A 1 292 ? 36.795 5.787 -14.038 1.00 87.81 292 GLN A N 1
ATOM 2338 C CA . GLN A 1 292 ? 37.256 6.420 -15.278 1.00 87.81 292 GLN A CA 1
ATOM 2339 C C . GLN A 1 292 ? 36.286 6.161 -16.433 1.00 87.81 292 GLN A C 1
ATOM 2341 O O . GLN A 1 292 ? 35.923 7.100 -17.140 1.00 87.81 292 GLN A O 1
ATOM 2346 N N . ALA A 1 293 ? 35.780 4.933 -16.560 1.00 90.62 293 ALA A N 1
ATOM 2347 C CA . ALA A 1 293 ? 34.762 4.586 -17.551 1.00 90.62 293 ALA A CA 1
ATOM 2348 C C . ALA A 1 293 ? 33.469 5.404 -17.366 1.00 90.62 293 ALA A C 1
ATOM 2350 O O . ALA A 1 293 ? 32.891 5.899 -18.335 1.00 90.62 293 ALA A O 1
ATOM 2351 N N . ALA A 1 294 ? 33.039 5.616 -16.117 1.00 89.94 294 ALA A N 1
ATOM 2352 C CA . ALA A 1 294 ? 31.887 6.463 -15.801 1.00 89.94 294 ALA A CA 1
ATOM 2353 C C . ALA A 1 294 ? 32.099 7.930 -16.231 1.00 89.94 294 ALA A C 1
ATOM 2355 O O . ALA A 1 294 ? 31.196 8.562 -16.790 1.00 89.94 294 ALA A O 1
ATOM 2356 N N . GLU A 1 295 ? 33.297 8.480 -16.004 1.00 91.50 295 GLU A N 1
ATOM 2357 C CA . GLU A 1 295 ? 33.645 9.835 -16.443 1.00 91.50 295 GLU A CA 1
ATOM 2358 C C . GLU A 1 295 ? 33.706 9.975 -17.969 1.00 91.50 295 GLU A C 1
ATOM 2360 O O . GLU A 1 295 ? 33.311 11.013 -18.507 1.00 91.50 295 GLU A O 1
ATOM 2365 N N . GLU A 1 296 ? 34.206 8.961 -18.674 1.00 92.75 296 GLU A N 1
ATOM 2366 C CA . GLU A 1 296 ? 34.286 8.961 -20.136 1.00 92.75 296 GLU A CA 1
ATOM 2367 C C . GLU A 1 296 ? 32.899 9.021 -20.778 1.00 92.75 296 GLU A C 1
ATOM 2369 O O . GLU A 1 296 ? 32.692 9.823 -21.689 1.00 92.75 296 GLU A O 1
ATOM 2374 N N . ILE A 1 297 ? 31.931 8.266 -20.249 1.00 91.75 297 ILE A N 1
ATOM 2375 C CA . ILE A 1 297 ? 30.532 8.301 -20.703 1.00 91.75 297 ILE A CA 1
ATOM 2376 C C . ILE A 1 297 ? 29.948 9.715 -20.555 1.00 91.75 297 ILE A C 1
ATOM 2378 O O . ILE A 1 297 ? 29.363 10.251 -21.497 1.00 91.75 297 ILE A O 1
ATOM 2382 N N . LEU A 1 298 ? 30.167 10.364 -19.405 1.00 91.00 298 LEU A N 1
ATOM 2383 C CA . LEU A 1 298 ? 29.717 11.742 -19.169 1.00 91.00 298 LEU A CA 1
ATOM 2384 C C . LEU A 1 298 ? 30.337 12.739 -20.157 1.00 91.00 298 LEU A C 1
ATOM 2386 O O . LEU A 1 298 ? 29.659 13.653 -20.626 1.00 91.00 298 LEU A O 1
ATOM 2390 N N . ARG A 1 299 ? 31.627 12.583 -20.477 1.00 91.94 299 ARG A N 1
ATOM 2391 C CA . ARG A 1 299 ? 32.344 13.475 -21.405 1.00 91.94 299 ARG A CA 1
ATOM 2392 C C . ARG A 1 299 ? 31.989 13.228 -22.868 1.00 91.94 299 ARG A C 1
ATOM 2394 O O . ARG A 1 299 ? 32.075 14.166 -23.657 1.00 91.94 299 ARG A O 1
ATOM 2401 N N . ALA A 1 300 ? 31.630 11.999 -23.227 1.00 90.50 300 ALA A N 1
ATOM 2402 C CA . ALA A 1 300 ? 31.252 11.629 -24.585 1.00 90.50 300 ALA A CA 1
ATOM 2403 C C . ALA A 1 300 ? 29.874 12.184 -24.977 1.00 90.50 300 ALA A C 1
ATOM 2405 O O . ALA A 1 300 ? 29.659 12.511 -26.142 1.00 90.50 300 ALA A O 1
ATOM 2406 N N . GLU A 1 301 ? 28.960 12.328 -24.012 1.00 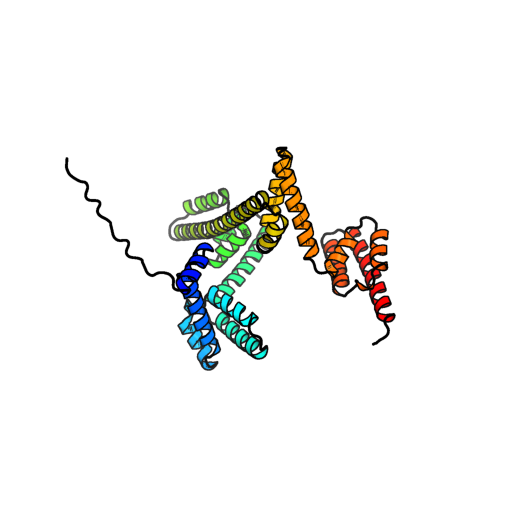89.06 301 GLU A N 1
ATOM 2407 C CA . GLU A 1 301 ? 27.565 12.700 -24.271 1.00 89.06 301 GLU A CA 1
ATOM 2408 C C . GLU A 1 301 ? 27.082 13.894 -23.414 1.00 89.06 301 GLU A C 1
ATOM 2410 O O . GLU A 1 301 ? 26.071 13.790 -22.715 1.00 89.06 301 GLU A O 1
ATOM 2415 N N . PRO A 1 302 ? 27.749 15.068 -23.463 1.00 85.94 302 PRO A N 1
ATOM 2416 C CA . PRO A 1 302 ? 27.404 16.214 -22.613 1.00 85.94 302 PRO A CA 1
ATOM 2417 C C . PRO A 1 302 ? 26.011 16.794 -22.911 1.00 85.94 302 PRO A C 1
ATOM 2419 O O . PRO A 1 302 ? 25.386 17.383 -22.033 1.00 85.94 302 PRO A O 1
ATOM 2422 N N . GLU A 1 303 ? 25.511 16.591 -24.132 1.00 86.50 303 GLU A N 1
ATOM 2423 C CA . GLU A 1 303 ? 24.176 16.989 -24.602 1.00 86.50 303 GLU A CA 1
ATOM 2424 C C . GLU A 1 303 ? 23.045 16.263 -23.843 1.00 86.50 303 GLU A C 1
ATOM 2426 O O . GLU A 1 303 ? 21.932 16.773 -23.756 1.00 86.50 303 GLU A O 1
ATOM 2431 N N . ARG A 1 304 ? 23.319 15.072 -23.283 1.00 87.06 304 ARG A N 1
ATOM 2432 C CA . ARG A 1 304 ? 22.347 14.265 -22.521 1.00 87.06 304 ARG A CA 1
ATOM 2433 C C . ARG A 1 304 ? 22.282 14.640 -21.039 1.00 87.06 304 ARG A C 1
ATOM 2435 O O . ARG A 1 304 ? 21.481 14.062 -20.312 1.00 87.06 304 ARG A O 1
ATOM 2442 N N . ILE A 1 305 ? 23.123 15.569 -20.578 1.00 90.75 305 ILE A N 1
ATOM 2443 C CA . ILE A 1 305 ? 23.169 16.007 -19.177 1.00 90.75 305 ILE A CA 1
ATOM 2444 C C . ILE A 1 305 ? 22.164 17.145 -18.963 1.00 90.75 305 ILE A C 1
ATOM 2446 O O . ILE A 1 305 ? 22.502 18.335 -19.033 1.00 90.75 305 ILE A O 1
ATOM 2450 N N . ASP A 1 306 ? 20.923 16.761 -18.687 1.00 88.12 306 ASP A N 1
ATOM 2451 C CA . ASP A 1 306 ? 19.835 17.658 -18.312 1.00 88.12 306 ASP A CA 1
ATOM 2452 C C . ASP A 1 306 ? 19.667 17.772 -16.784 1.00 88.12 306 ASP A C 1
ATOM 2454 O O . ASP A 1 306 ? 20.416 17.196 -15.987 1.00 88.12 306 ASP A O 1
ATOM 2458 N N . ASP A 1 307 ? 18.683 18.566 -16.362 1.00 88.19 307 ASP A N 1
ATOM 2459 C CA . ASP A 1 307 ? 18.405 18.783 -14.943 1.00 88.19 307 ASP A CA 1
ATOM 2460 C C . ASP A 1 307 ? 17.913 17.489 -14.256 1.00 88.19 307 ASP A C 1
ATOM 2462 O O . ASP A 1 307 ? 18.152 17.298 -13.064 1.00 88.19 307 ASP A O 1
ATOM 2466 N N . GLU A 1 308 ? 17.286 16.563 -14.994 1.00 86.75 308 GLU A N 1
ATOM 2467 C CA . GLU A 1 308 ? 16.843 15.262 -14.475 1.00 86.75 308 GLU A CA 1
ATOM 2468 C C . GLU A 1 308 ? 18.042 14.372 -14.113 1.00 86.75 308 GLU A C 1
ATOM 2470 O O . GLU A 1 308 ? 18.075 13.798 -13.019 1.00 86.75 308 GLU A O 1
ATOM 2475 N N . VAL A 1 309 ? 19.065 14.314 -14.972 1.00 92.25 309 VAL A N 1
ATOM 2476 C CA . VAL A 1 309 ? 20.335 13.612 -14.714 1.00 92.25 309 VAL A CA 1
ATOM 2477 C C . VAL A 1 309 ? 21.025 14.167 -13.467 1.00 92.25 309 VAL A C 1
ATOM 2479 O O . VAL A 1 309 ? 21.435 13.407 -12.584 1.00 92.25 309 VAL A O 1
ATOM 2482 N N . LEU A 1 310 ? 21.129 15.496 -13.363 1.00 92.25 310 LEU A N 1
ATOM 2483 C CA . LEU A 1 310 ? 21.780 16.168 -12.235 1.00 92.25 310 LEU A CA 1
ATOM 2484 C C . LEU A 1 310 ? 21.052 15.901 -10.912 1.00 92.25 310 LEU A C 1
ATOM 2486 O O . LEU A 1 310 ? 21.686 15.529 -9.919 1.00 92.25 310 LEU A O 1
ATOM 2490 N N . ASN A 1 311 ? 19.725 16.034 -10.909 1.00 91.12 311 ASN A N 1
ATOM 2491 C CA . ASN A 1 311 ? 18.898 15.770 -9.733 1.00 91.12 311 ASN A CA 1
ATOM 2492 C C . ASN A 1 311 ? 18.983 14.299 -9.303 1.00 91.12 311 ASN A C 1
ATOM 2494 O O . ASN A 1 311 ? 19.091 14.006 -8.112 1.00 91.12 311 ASN A O 1
ATOM 2498 N N . SER A 1 312 ? 19.004 13.374 -10.262 1.00 90.69 312 SER A N 1
ATOM 2499 C CA . SER A 1 312 ? 19.073 11.933 -9.999 1.00 90.69 312 SER A CA 1
ATOM 2500 C C . SER A 1 312 ? 20.409 11.501 -9.389 1.00 90.69 312 SER A C 1
ATOM 2502 O O . SER A 1 312 ? 20.427 10.699 -8.448 1.00 90.69 312 SER A O 1
ATOM 2504 N N . LEU A 1 313 ? 21.532 12.055 -9.865 1.00 93.25 313 LEU A N 1
ATOM 2505 C CA . LEU A 1 313 ? 22.850 11.825 -9.263 1.00 93.25 313 LEU A CA 1
ATOM 2506 C C . LEU A 1 313 ? 22.902 12.366 -7.827 1.00 93.25 313 LEU A C 1
ATOM 2508 O O . LEU A 1 313 ? 23.347 11.662 -6.921 1.00 93.25 313 LEU A O 1
ATOM 2512 N N . MET A 1 314 ? 22.384 13.576 -7.593 1.00 92.88 314 MET A N 1
ATOM 2513 C CA . MET A 1 314 ? 22.341 14.176 -6.256 1.00 92.88 314 MET A CA 1
ATOM 2514 C C . MET A 1 314 ? 21.487 13.352 -5.280 1.00 92.88 314 MET A C 1
ATOM 2516 O O . MET A 1 314 ? 21.943 13.016 -4.188 1.00 92.88 314 MET A O 1
ATOM 2520 N N . ALA A 1 315 ? 20.271 12.973 -5.684 1.00 91.31 315 ALA A N 1
ATOM 2521 C CA . ALA A 1 315 ? 19.374 12.162 -4.863 1.00 91.31 315 ALA A CA 1
ATOM 2522 C C . ALA A 1 315 ? 19.969 10.781 -4.547 1.00 91.31 315 ALA A C 1
ATOM 2524 O O . ALA A 1 315 ? 19.787 10.246 -3.454 1.00 91.31 315 ALA A O 1
ATOM 2525 N N . THR A 1 316 ? 20.709 10.192 -5.488 1.00 91.75 316 THR A N 1
ATOM 2526 C CA . THR A 1 316 ? 21.387 8.907 -5.275 1.00 91.75 316 THR A CA 1
ATOM 2527 C C . THR A 1 316 ? 22.557 9.036 -4.305 1.00 91.75 316 THR A C 1
ATOM 2529 O O . THR A 1 316 ? 22.675 8.211 -3.403 1.00 91.75 316 THR A O 1
ATOM 2532 N N . ALA A 1 317 ? 23.361 10.096 -4.416 1.00 92.44 317 ALA A N 1
ATOM 2533 C CA . ALA A 1 317 ? 24.414 10.377 -3.445 1.00 92.44 317 ALA A CA 1
ATOM 2534 C C . ALA A 1 317 ? 23.858 10.568 -2.024 1.00 92.44 317 ALA A C 1
ATOM 2536 O O . ALA A 1 317 ? 24.434 10.039 -1.076 1.00 92.44 317 ALA A O 1
ATOM 2537 N N . GLN A 1 318 ? 22.735 11.281 -1.879 1.00 91.69 318 GLN A N 1
ATOM 2538 C CA . GLN A 1 318 ? 22.104 11.498 -0.575 1.00 91.69 318 GLN A CA 1
ATOM 2539 C C . GLN A 1 318 ? 21.608 10.184 0.039 1.00 91.69 318 GLN A C 1
ATOM 2541 O O . GLN A 1 318 ? 21.929 9.892 1.185 1.00 91.69 318 GLN A O 1
ATOM 2546 N N . ARG A 1 319 ? 20.912 9.344 -0.741 1.00 91.44 319 ARG A N 1
ATOM 2547 C CA . ARG A 1 319 ? 20.440 8.031 -0.267 1.00 91.44 319 ARG A CA 1
ATOM 2548 C C . ARG A 1 319 ? 21.576 7.132 0.219 1.00 91.44 319 ARG A C 1
ATOM 2550 O O . ARG A 1 319 ? 21.414 6.463 1.232 1.00 91.44 319 ARG A O 1
ATOM 2557 N N . LEU A 1 320 ? 22.705 7.116 -0.492 1.00 91.69 320 LEU A N 1
ATOM 2558 C CA . LEU A 1 320 ? 23.882 6.329 -0.108 1.00 91.69 320 LEU A CA 1
ATOM 2559 C C . LEU A 1 320 ? 24.518 6.842 1.191 1.00 91.69 320 LEU A C 1
ATOM 2561 O O . LEU A 1 320 ? 24.965 6.053 2.022 1.00 91.69 320 LEU A O 1
ATOM 2565 N N . GLU A 1 321 ? 24.533 8.160 1.396 1.00 91.56 321 GLU A N 1
ATOM 2566 C CA . GLU A 1 321 ? 25.022 8.758 2.640 1.00 91.56 321 GLU A CA 1
ATOM 2567 C C . GLU A 1 321 ? 24.096 8.434 3.820 1.00 91.56 321 GLU A C 1
ATOM 2569 O O . GLU A 1 321 ? 24.581 8.026 4.878 1.00 91.56 321 GLU A O 1
ATOM 2574 N N . ASP A 1 322 ? 22.779 8.524 3.613 1.00 90.38 322 ASP A N 1
ATOM 2575 C CA . ASP A 1 322 ? 21.761 8.180 4.609 1.00 90.38 322 ASP A CA 1
ATOM 2576 C C . ASP A 1 322 ? 21.802 6.681 4.971 1.00 90.38 322 ASP A C 1
ATOM 2578 O O . ASP A 1 322 ? 21.572 6.313 6.123 1.00 90.38 322 ASP A O 1
ATOM 2582 N N . SER A 1 323 ? 22.161 5.808 4.018 1.00 86.31 323 SER A N 1
ATOM 2583 C CA . SER A 1 323 ? 22.377 4.373 4.256 1.00 86.31 323 SER A CA 1
ATOM 2584 C C . SER A 1 323 ? 23.753 4.034 4.848 1.00 86.31 323 SER A C 1
ATOM 2586 O O . SER A 1 323 ? 24.029 2.865 5.115 1.00 86.31 323 SER A O 1
ATOM 2588 N N . GLY A 1 324 ? 24.628 5.024 5.052 1.00 91.12 324 GLY A N 1
ATOM 2589 C CA . GLY A 1 324 ? 25.961 4.855 5.640 1.00 91.12 324 GLY A CA 1
ATOM 2590 C C . GLY A 1 324 ? 27.078 4.457 4.665 1.00 91.12 324 GLY A C 1
ATOM 2591 O O . GLY A 1 324 ? 28.224 4.313 5.098 1.00 91.12 324 GLY A O 1
ATOM 2592 N N . ASP A 1 325 ? 26.795 4.337 3.365 1.00 91.94 325 ASP A N 1
ATOM 2593 C CA . ASP A 1 325 ? 27.786 4.039 2.323 1.00 91.94 325 ASP A CA 1
ATOM 2594 C C . ASP A 1 325 ? 28.452 5.329 1.813 1.00 91.94 325 ASP A C 1
ATOM 2596 O O . ASP A 1 325 ? 28.153 5.878 0.747 1.00 91.94 325 ASP A O 1
ATOM 2600 N N . LYS A 1 326 ? 29.372 5.846 2.632 1.00 92.00 326 LYS A N 1
ATOM 2601 C CA . LYS A 1 326 ? 30.062 7.120 2.379 1.00 92.00 326 LYS A CA 1
ATOM 2602 C C . LYS A 1 326 ? 30.981 7.085 1.159 1.00 92.00 326 LYS A C 1
ATOM 2604 O O . LYS A 1 326 ? 31.191 8.127 0.540 1.00 92.00 326 LYS A O 1
ATOM 2609 N N . GLU A 1 327 ? 31.547 5.926 0.834 1.00 91.88 327 GLU A N 1
ATOM 2610 C CA . GLU A 1 327 ? 32.475 5.778 -0.288 1.00 91.88 327 GLU A CA 1
ATOM 2611 C C . GLU A 1 327 ? 31.723 5.881 -1.618 1.00 91.88 327 GLU A C 1
ATOM 2613 O O . GLU A 1 327 ? 32.053 6.730 -2.453 1.00 91.88 327 GLU A O 1
ATOM 2618 N N . SER A 1 328 ? 30.640 5.115 -1.770 1.00 89.31 328 SER A N 1
ATOM 2619 C CA . SER A 1 328 ? 29.779 5.196 -2.949 1.00 89.31 328 SER A CA 1
ATOM 2620 C C . SER A 1 328 ? 29.116 6.571 -3.064 1.00 89.31 328 SER A C 1
ATOM 2622 O O . SER A 1 328 ? 29.074 7.145 -4.152 1.00 89.31 328 SER A O 1
ATOM 2624 N N . ALA A 1 329 ? 28.665 7.162 -1.950 1.00 92.38 329 ALA A N 1
ATOM 2625 C CA . ALA A 1 329 ? 28.104 8.514 -1.949 1.00 92.38 329 ALA A CA 1
ATOM 2626 C C . ALA A 1 329 ? 29.103 9.555 -2.486 1.00 92.38 329 ALA A C 1
ATOM 2628 O O . ALA A 1 329 ? 28.744 10.408 -3.304 1.00 92.38 329 ALA A O 1
ATOM 2629 N N . GLN A 1 330 ? 30.370 9.473 -2.065 1.00 93.31 330 GLN A N 1
ATOM 2630 C CA . GLN A 1 330 ? 31.417 10.383 -2.526 1.00 93.31 330 GLN A CA 1
ATOM 2631 C C . GLN A 1 330 ? 31.704 10.203 -4.021 1.00 93.31 330 GLN A C 1
ATOM 2633 O O . GLN A 1 330 ? 31.782 11.194 -4.749 1.00 93.31 330 GLN A O 1
ATOM 2638 N N . ARG A 1 331 ? 31.757 8.956 -4.498 1.00 91.88 331 ARG A N 1
ATOM 2639 C CA . ARG A 1 331 ? 31.906 8.646 -5.924 1.00 91.88 331 ARG A CA 1
ATOM 2640 C C . ARG A 1 331 ? 30.798 9.284 -6.768 1.00 91.88 331 ARG A C 1
ATOM 2642 O O . ARG A 1 331 ? 31.083 9.950 -7.764 1.00 91.88 331 ARG A O 1
ATOM 2649 N N . VAL A 1 332 ? 29.539 9.142 -6.353 1.00 93.94 332 VAL A N 1
ATOM 2650 C CA . VAL A 1 332 ? 28.394 9.734 -7.066 1.00 93.94 332 VAL A CA 1
ATOM 2651 C C . VAL A 1 332 ? 28.436 11.268 -7.028 1.00 93.94 332 VAL A C 1
ATOM 2653 O O . VAL A 1 332 ? 28.122 11.916 -8.029 1.00 93.94 332 VAL A O 1
ATOM 2656 N N . ARG A 1 333 ? 28.888 11.880 -5.922 1.00 94.38 333 ARG A N 1
ATOM 2657 C CA . ARG A 1 333 ? 29.086 13.342 -5.835 1.00 94.38 333 ARG A CA 1
ATOM 2658 C C . ARG A 1 333 ? 30.120 13.853 -6.829 1.00 94.38 333 ARG A C 1
ATOM 2660 O O . ARG A 1 333 ? 29.947 14.942 -7.377 1.00 94.38 333 ARG A O 1
ATOM 2667 N N . ASP A 1 334 ? 31.196 13.111 -7.048 1.00 93.94 334 ASP A N 1
ATOM 2668 C CA . ASP A 1 334 ? 32.243 13.528 -7.978 1.00 93.94 334 ASP A CA 1
ATOM 2669 C C . ASP A 1 334 ? 31.772 13.420 -9.437 1.00 93.94 334 ASP A C 1
ATOM 2671 O O . ASP A 1 334 ? 31.980 14.359 -10.212 1.00 93.94 334 ASP A O 1
ATOM 2675 N N . LEU A 1 335 ? 30.989 12.386 -9.768 1.00 93.81 335 LEU A N 1
ATOM 2676 C CA . LEU A 1 335 ? 30.273 12.290 -11.047 1.00 93.81 335 LEU A CA 1
ATOM 2677 C C . LEU A 1 335 ? 29.273 13.440 -11.240 1.00 93.81 335 LEU A C 1
ATOM 2679 O O . LEU A 1 335 ? 29.244 14.048 -12.309 1.00 93.81 335 LEU A O 1
ATOM 2683 N N . TYR A 1 336 ? 28.512 13.808 -10.204 1.00 94.31 336 TYR A N 1
ATOM 2684 C CA . TYR A 1 336 ? 27.618 14.972 -10.241 1.00 94.31 336 TYR A CA 1
ATOM 2685 C C . TYR A 1 336 ? 28.374 16.276 -10.540 1.00 94.31 336 TYR A C 1
ATOM 2687 O O . TYR A 1 336 ? 27.965 17.045 -11.411 1.00 94.31 336 TYR A O 1
ATOM 2695 N N . LYS A 1 337 ? 29.499 16.535 -9.856 1.00 94.19 337 LYS A N 1
ATOM 2696 C CA . LYS A 1 337 ? 30.311 17.744 -10.092 1.00 94.19 337 LYS A CA 1
ATOM 2697 C C . LYS A 1 337 ? 30.837 17.794 -11.524 1.00 94.19 337 LYS A C 1
ATOM 2699 O O . LYS A 1 337 ? 30.836 18.865 -12.138 1.00 94.19 337 LYS A O 1
ATOM 2704 N N . LEU A 1 338 ? 31.293 16.656 -12.049 1.00 92.56 338 LEU A N 1
ATOM 2705 C CA . LEU A 1 338 ? 31.753 16.549 -13.429 1.00 92.56 338 LEU A CA 1
ATOM 2706 C C . LEU A 1 338 ? 30.605 16.820 -14.408 1.00 92.56 338 LEU A C 1
ATOM 2708 O O . LEU A 1 338 ? 30.756 17.664 -15.291 1.00 92.56 338 LEU A O 1
ATOM 2712 N N . ALA A 1 339 ? 29.455 16.176 -14.213 1.00 92.12 339 ALA A N 1
ATOM 2713 C CA . ALA A 1 339 ? 28.271 16.358 -15.043 1.00 92.12 339 ALA A CA 1
ATOM 2714 C C . ALA A 1 339 ? 27.802 17.824 -15.056 1.00 92.12 339 ALA A C 1
ATOM 2716 O O . ALA A 1 339 ? 27.571 18.395 -16.121 1.00 92.12 339 ALA A O 1
ATOM 2717 N N . LEU A 1 340 ? 27.764 18.480 -13.891 1.00 91.62 340 LEU A N 1
ATOM 2718 C CA . LEU A 1 340 ? 27.408 19.894 -13.764 1.00 91.62 340 LEU A CA 1
ATOM 2719 C C . LEU A 1 340 ? 28.374 20.793 -14.548 1.00 91.62 340 LEU A C 1
ATOM 2721 O O . LEU A 1 340 ? 27.948 21.689 -15.279 1.00 91.62 340 LEU A O 1
ATOM 2725 N N . LYS A 1 341 ? 29.685 20.542 -14.437 1.00 91.44 341 LYS A N 1
ATOM 2726 C CA . LYS A 1 341 ? 30.709 21.287 -15.180 1.00 91.44 341 LYS A CA 1
ATOM 2727 C C . LYS A 1 341 ? 30.544 21.124 -16.695 1.00 91.44 341 LYS A C 1
ATOM 2729 O O . LYS A 1 341 ? 30.675 22.109 -17.421 1.00 91.44 341 LYS A O 1
ATOM 2734 N N . LEU A 1 342 ? 30.251 19.911 -17.160 1.00 89.94 342 LEU A N 1
ATOM 2735 C CA . LEU A 1 342 ? 30.036 19.607 -18.577 1.00 89.94 342 LEU A CA 1
ATOM 2736 C C . LEU A 1 342 ? 28.748 20.248 -19.112 1.00 89.94 342 LEU A C 1
ATOM 2738 O O . LEU A 1 342 ? 28.789 20.885 -20.162 1.00 89.94 342 LEU A O 1
ATOM 2742 N N . SER A 1 343 ? 27.647 20.182 -18.356 1.00 87.06 343 SER A N 1
ATOM 2743 C CA . SER A 1 343 ? 26.367 20.814 -18.711 1.00 87.06 343 SER A CA 1
ATOM 2744 C C . SER A 1 343 ? 26.496 22.339 -18.829 1.00 87.06 343 SER A C 1
ATOM 2746 O O . SER A 1 343 ? 26.025 22.941 -19.795 1.00 87.06 343 SER A O 1
ATOM 2748 N N . MET A 1 344 ? 27.218 22.986 -17.903 1.00 84.81 344 MET A N 1
ATOM 2749 C CA . MET A 1 344 ? 27.503 24.427 -17.986 1.00 84.81 344 MET A CA 1
ATOM 2750 C C . MET A 1 344 ? 28.393 24.782 -19.187 1.00 84.81 344 MET A C 1
ATOM 2752 O O . MET A 1 344 ? 28.156 25.796 -19.842 1.00 84.81 344 MET A O 1
ATOM 2756 N N . GLY A 1 345 ? 29.400 23.957 -19.494 1.00 76.88 345 GLY A N 1
ATOM 2757 C CA . GLY A 1 345 ? 30.278 24.151 -20.652 1.00 76.88 345 GLY A CA 1
ATOM 2758 C C . GLY A 1 345 ? 29.543 24.021 -21.989 1.00 76.88 345 GLY A C 1
ATOM 2759 O O . GLY A 1 345 ? 29.731 24.858 -22.871 1.00 76.88 345 GLY A O 1
ATOM 2760 N N . ALA A 1 346 ? 28.655 23.032 -22.117 1.00 69.81 346 ALA A N 1
ATOM 2761 C CA . ALA A 1 346 ? 27.829 22.825 -23.306 1.00 69.81 346 ALA A CA 1
ATOM 2762 C C . ALA A 1 346 ? 26.835 23.982 -23.529 1.00 69.81 346 ALA A C 1
ATOM 2764 O O . ALA A 1 346 ? 26.746 24.517 -24.634 1.00 69.81 346 ALA A O 1
ATOM 2765 N N . LYS A 1 347 ? 26.167 24.456 -22.465 1.00 66.12 347 LYS A N 1
ATOM 2766 C CA . LYS A 1 347 ? 25.227 25.595 -22.523 1.00 66.12 347 LYS A CA 1
ATOM 2767 C C . LYS A 1 347 ? 25.898 26.930 -22.890 1.00 66.12 347 LYS A C 1
ATOM 2769 O O . LYS A 1 347 ? 25.234 27.808 -23.433 1.00 66.12 347 LYS A O 1
ATOM 2774 N N . MET A 1 348 ? 27.199 27.102 -22.627 1.00 63.38 348 MET A N 1
ATOM 2775 C CA . MET A 1 348 ? 27.958 28.296 -23.046 1.00 63.38 348 MET A CA 1
ATOM 2776 C C . MET A 1 348 ? 28.528 28.209 -24.474 1.00 63.38 348 MET A C 1
ATOM 2778 O O . MET A 1 348 ? 28.911 29.238 -25.028 1.00 63.38 348 MET A O 1
ATOM 2782 N N . GLY A 1 349 ? 28.600 27.011 -25.065 1.00 58.34 349 GLY A N 1
ATOM 2783 C CA . GLY A 1 349 ? 29.120 26.775 -26.419 1.00 58.34 349 GLY A CA 1
ATOM 2784 C C . GLY A 1 349 ? 28.065 26.796 -27.533 1.00 58.34 349 GLY A C 1
ATOM 2785 O O . GLY A 1 349 ? 28.431 26.862 -28.705 1.00 58.34 349 GLY A O 1
ATOM 2786 N N . GLN A 1 350 ? 26.771 26.760 -27.199 1.00 49.03 350 GLN A N 1
ATOM 2787 C CA . GLN A 1 350 ? 25.687 26.845 -28.181 1.00 49.03 350 GLN A CA 1
ATOM 2788 C C . GLN A 1 350 ? 25.438 28.314 -28.590 1.00 49.03 350 GLN A C 1
ATOM 2790 O O . GLN A 1 350 ? 25.202 29.160 -27.721 1.00 49.03 350 GLN A O 1
ATOM 2795 N N . PRO A 1 351 ? 25.479 28.671 -29.892 1.00 44.88 351 PRO A N 1
ATOM 2796 C CA . PRO A 1 351 ? 25.088 30.004 -30.332 1.00 44.88 351 PRO A CA 1
ATOM 2797 C C . PRO A 1 351 ? 23.601 30.211 -30.031 1.00 44.88 351 PRO A C 1
ATOM 2799 O O . PRO A 1 351 ? 22.767 29.386 -30.402 1.00 44.88 351 PRO A O 1
ATOM 2802 N N . LYS A 1 352 ? 23.267 31.321 -29.362 1.00 44.31 352 LYS A N 1
ATOM 2803 C CA . LYS A 1 352 ? 21.876 31.754 -29.180 1.00 44.31 352 LYS A CA 1
ATOM 2804 C C . LYS A 1 352 ? 21.221 31.859 -30.565 1.00 44.31 352 LYS A C 1
ATOM 2806 O O . LYS A 1 352 ? 21.648 32.706 -31.348 1.00 44.31 352 LYS A O 1
ATOM 2811 N N . SER A 1 353 ? 20.254 30.989 -30.864 1.00 42.19 353 SER A N 1
ATOM 2812 C CA . SER A 1 353 ? 19.323 31.193 -31.986 1.00 42.19 353 SER A CA 1
ATOM 2813 C C . SER A 1 353 ? 18.267 32.219 -31.619 1.00 42.19 353 SER A C 1
ATOM 2815 O O . SER A 1 353 ? 17.834 32.208 -30.442 1.00 42.19 353 SER A O 1
#

pLDDT: mean 86.45, std 14.32, range [38.09, 97.75]

Radius of gyration: 29.77 Å; chains: 1; bounding box: 83×84×70 Å